Protein AF-A0A838HXQ2-F1 (afdb_monomer)

Nearest PDB structures (foldseek):
  7n6g-assembly1_3U  TM=1.455E-01  e=7.945E-01  Chlamydomonas reinhardtii
  6h2e-assembly1_Q-2  TM=1.694E-01  e=1.746E+00  Aeromonas hydrophila subsp. hydrophila AL09-71
  7sqc-assembly1_1K  TM=1.230E-01  e=3.120E+00  Chlamydomonas reinhardtii
  7sqc-assembly1_1W  TM=1.617E-01  e=8.094E+00  Chlamydomonas reinhardtii

Sequence (355 aa):
MTEAGPGVGGAALLADRTRASRRLRPRDVAYRVYIIVLLGPAAAIALESVVLAATALLGLPLPLTDLGDLQRAAALASAGVALLTCAAVHTGAWRGPFTLDRADAAWLLGSSLPRRDLLAPRLHHAAVLGAVVGGGASAVVAVVLAQVLGSAMLAAAAVAAAAGAGLGLLVTATSWWVLLRRGRAAVVLRGTPVLGTLILAGTILALLRPSLGWVVAWSGPWGWMVQSLAAASAGLWLAALGWAGPSLVAGLAATRWMLREAGHAPAEALRLRSQHAAAVAAAMFLGELDAYAEVRREALTALTTPSGLRAPLQAQSRAVIDTAVCCTGDVYDDLIPFLGYAALRVGTSMWHGVE

Secondary structure (DSSP, 8-state):
-----TTHHHHHHHHHHHHHHHHHHHHHHHHHHHHHHHHHHHHHHHHHHHHHHHHHHTTPPP---SHHHHHHHHHHHHHHHHHHHHHHHHHHHHH-SS---HHHHHHHHH--S-HHHHHHHHHHHHHHHHHHHHHHHHHHHHHHHHHHHT--HHHHHHHHHHHHHHHHHHHHHHHHHHHHTHHHHHHHHHHHHHHHHHHHHHHHHHHH-GGGHHHHHTSSHHHHHHHHHHHHHTT-HHHHHHHHHHHHHHHHHHHHHHHHTGGG--HHHHHHHHHHHHHHHHHHHTT-HHHHHHHHHHHHHHHHS------THHHHHHHHHHHHHHHSTTSTTS-TTSTTSSTTSS---------

Mean predicted aligned error: 12.26 Å

Structure (mmCIF, N/CA/C/O backbone):
data_AF-A0A838HXQ2-F1
#
_entry.id   AF-A0A838HXQ2-F1
#
loop_
_atom_site.group_PDB
_atom_site.id
_atom_site.type_symbol
_atom_site.label_atom_id
_atom_site.label_alt_id
_atom_site.label_comp_id
_atom_site.label_asym_id
_atom_site.label_entity_id
_atom_site.label_seq_id
_atom_site.pdbx_PDB_ins_code
_atom_site.Cartn_x
_atom_site.Cartn_y
_atom_site.Cartn_z
_atom_site.occupancy
_atom_site.B_iso_or_equiv
_atom_site.auth_seq_id
_atom_site.auth_comp_id
_atom_site.auth_asym_id
_atom_site.auth_atom_id
_atom_site.pdbx_PDB_model_num
ATOM 1 N N . MET A 1 1 ? -49.057 22.527 27.248 1.00 43.66 1 MET A N 1
ATOM 2 C CA . MET A 1 1 ? -48.316 21.869 26.153 1.00 43.66 1 MET A CA 1
ATOM 3 C C . MET A 1 1 ? -48.083 22.919 25.088 1.00 43.66 1 MET A C 1
ATOM 5 O O . MET A 1 1 ? -49.005 23.269 24.371 1.00 43.66 1 MET A O 1
ATOM 9 N N . THR A 1 2 ? -46.902 23.521 25.101 1.00 48.25 2 THR A N 1
ATOM 10 C CA . THR A 1 2 ? -46.483 24.587 24.188 1.00 48.25 2 THR A CA 1
ATOM 11 C C . THR A 1 2 ? -45.506 23.975 23.195 1.00 48.25 2 THR A C 1
ATOM 13 O O . THR A 1 2 ? -44.458 23.466 23.587 1.00 48.25 2 THR A O 1
ATOM 16 N N . GLU A 1 3 ? -45.887 23.966 21.921 1.00 49.84 3 GLU A N 1
ATOM 17 C CA . GLU A 1 3 ? -45.051 23.506 20.816 1.00 49.84 3 GLU A CA 1
ATOM 18 C C . GLU A 1 3 ? -43.812 24.405 20.707 1.00 49.84 3 GLU A C 1
ATOM 20 O O . GLU A 1 3 ? -43.893 25.584 20.361 1.00 49.84 3 GLU A O 1
ATOM 25 N N . ALA A 1 4 ? -42.647 23.855 21.046 1.00 53.78 4 ALA A N 1
ATOM 26 C CA . ALA A 1 4 ? -41.371 24.503 20.794 1.00 53.78 4 ALA A CA 1
ATOM 27 C C . ALA A 1 4 ? -41.131 24.526 19.275 1.00 53.78 4 ALA A C 1
ATOM 29 O O . ALA A 1 4 ? -40.861 23.496 18.659 1.00 53.78 4 ALA A O 1
ATOM 30 N N . GLY A 1 5 ? -41.276 25.709 18.674 1.00 55.72 5 GLY A N 1
ATOM 31 C CA . GLY A 1 5 ? -41.179 25.921 17.232 1.00 55.72 5 GLY A CA 1
ATOM 32 C C . GLY A 1 5 ? -39.841 25.436 16.633 1.00 55.72 5 GLY A C 1
ATOM 33 O O . GLY A 1 5 ? -38.781 25.897 17.062 1.00 55.72 5 GLY A O 1
ATOM 34 N N . PRO A 1 6 ? -39.852 24.569 15.602 1.00 56.34 6 PRO A N 1
ATOM 35 C CA . PRO A 1 6 ? -38.654 23.933 15.028 1.00 56.34 6 PRO A CA 1
ATOM 36 C C . PRO A 1 6 ? -37.732 24.842 14.173 1.00 56.34 6 PRO A C 1
ATOM 38 O O . PRO A 1 6 ? -36.875 24.342 13.448 1.00 56.34 6 PRO A O 1
ATOM 41 N N . GLY A 1 7 ? -37.854 26.174 14.225 1.00 56.59 7 GLY A N 1
ATOM 42 C CA . GLY A 1 7 ? -37.267 27.062 13.203 1.00 56.59 7 GLY A CA 1
ATOM 43 C C . GLY A 1 7 ? -35.867 27.632 13.476 1.00 56.59 7 GLY A C 1
ATOM 44 O O . GLY A 1 7 ? -35.082 27.815 12.547 1.00 56.59 7 GLY A O 1
ATOM 45 N N . VAL A 1 8 ? -35.519 27.933 14.731 1.00 65.38 8 VAL A N 1
ATOM 46 C CA . VAL A 1 8 ? -34.366 28.823 15.008 1.00 65.38 8 VAL A CA 1
ATOM 47 C C . VAL A 1 8 ? -33.037 28.064 15.120 1.00 65.38 8 VAL A C 1
ATOM 49 O O . VAL A 1 8 ? -31.997 28.553 14.677 1.00 65.38 8 VAL A O 1
ATOM 52 N N . GLY A 1 9 ? -33.059 26.830 15.632 1.00 71.69 9 GLY A N 1
ATOM 53 C CA . GLY A 1 9 ? -31.850 26.010 15.777 1.00 71.69 9 GLY A CA 1
ATOM 54 C C . GLY A 1 9 ? -31.278 25.522 14.442 1.00 71.69 9 GLY A C 1
ATOM 55 O O . GLY A 1 9 ? -30.061 25.478 14.269 1.00 71.69 9 GLY A O 1
ATOM 56 N N . GLY A 1 10 ? -32.142 25.212 13.469 1.00 76.94 10 GLY A N 1
ATOM 57 C CA . GLY A 1 10 ? -31.729 24.689 12.163 1.00 76.94 10 GLY A CA 1
ATOM 58 C C . GLY A 1 10 ? -30.950 25.709 11.331 1.00 76.94 10 GLY A C 1
ATOM 59 O O . GLY A 1 10 ? -29.893 25.387 10.793 1.00 76.94 10 GLY A O 1
ATOM 60 N N . ALA A 1 11 ? -31.418 26.960 11.283 1.00 79.44 11 ALA A N 1
ATOM 61 C CA . ALA A 1 11 ? -30.742 28.028 10.546 1.00 79.44 11 ALA A CA 1
ATOM 62 C C . ALA A 1 11 ? -29.363 28.357 11.142 1.00 79.44 11 ALA A C 1
ATOM 64 O O . ALA A 1 11 ? -28.397 28.533 10.400 1.00 79.44 11 ALA A O 1
ATOM 65 N N . ALA A 1 12 ? -29.249 28.369 12.475 1.00 81.44 12 ALA A N 1
ATOM 66 C CA . ALA A 1 12 ? -27.974 28.561 13.159 1.00 81.44 12 ALA A CA 1
ATOM 67 C C . ALA A 1 12 ? -26.999 27.401 12.888 1.00 81.44 12 ALA A C 1
ATOM 69 O O . ALA A 1 12 ? -25.835 27.642 12.569 1.00 81.44 12 ALA A O 1
ATOM 70 N N . LEU A 1 13 ? -27.482 26.154 12.920 1.00 80.00 13 LEU A N 1
ATOM 71 C CA . LEU A 1 13 ? -26.670 24.969 12.628 1.00 80.00 13 LEU A CA 1
ATOM 72 C C . LEU A 1 13 ? -26.190 24.939 11.163 1.00 80.00 13 LEU A C 1
ATOM 74 O O . LEU A 1 13 ? -25.042 24.588 10.884 1.00 80.00 13 LEU A O 1
ATOM 78 N N . LEU A 1 14 ? -27.044 25.345 10.216 1.00 78.38 14 LEU A N 1
ATOM 79 C CA . LEU A 1 14 ? -26.693 25.461 8.795 1.00 78.38 14 LEU A CA 1
ATOM 80 C C . LEU A 1 14 ? -25.701 26.609 8.542 1.00 78.38 14 LEU A C 1
ATOM 82 O O . LEU A 1 14 ? -24.746 26.452 7.774 1.00 78.38 14 LEU A O 1
ATOM 86 N N . ALA A 1 15 ? -25.875 27.749 9.214 1.00 82.56 15 ALA A N 1
ATOM 87 C CA . ALA A 1 15 ? -24.942 28.872 9.146 1.00 82.56 15 ALA A CA 1
ATOM 88 C C . ALA A 1 15 ? -23.559 28.508 9.718 1.00 82.56 15 ALA A C 1
ATOM 90 O O . ALA A 1 15 ? -22.533 28.907 9.163 1.00 82.56 15 ALA A O 1
ATOM 91 N N . ASP A 1 16 ? -23.509 27.714 10.788 1.00 82.44 16 ASP A N 1
ATOM 92 C CA . ASP A 1 16 ? -22.244 27.275 11.375 1.00 82.44 16 ASP A CA 1
ATOM 93 C C . ASP A 1 16 ? -21.537 26.233 10.489 1.00 82.44 16 ASP A C 1
ATOM 95 O O . ASP A 1 16 ? -20.347 26.366 10.186 1.00 82.44 16 ASP A O 1
ATOM 99 N N . ARG A 1 17 ? -22.289 25.276 9.918 1.00 72.06 17 ARG A N 1
ATOM 100 C CA . ARG A 1 17 ? -21.758 24.323 8.922 1.00 72.06 17 ARG A CA 1
ATOM 101 C C . ARG A 1 17 ? -21.203 25.013 7.676 1.00 72.06 17 ARG A C 1
ATOM 103 O O . ARG A 1 17 ? -20.136 24.635 7.191 1.00 72.06 17 ARG A O 1
ATOM 110 N N . THR A 1 18 ? -21.882 26.036 7.159 1.00 77.44 18 THR A N 1
ATOM 111 C CA . THR A 1 18 ? -21.414 26.769 5.967 1.00 77.44 18 THR A CA 1
ATOM 112 C C . THR A 1 18 ? -20.159 27.599 6.244 1.00 77.44 18 THR A C 1
ATOM 114 O O . THR A 1 18 ? -19.266 27.663 5.394 1.00 77.44 18 THR A O 1
ATOM 117 N N . ARG A 1 19 ? -20.017 28.190 7.438 1.00 81.31 19 ARG A N 1
ATOM 118 C CA . ARG A 1 19 ? -18.769 28.867 7.842 1.00 81.31 19 ARG A CA 1
ATOM 119 C C . ARG A 1 19 ? -17.619 27.883 8.035 1.00 81.31 19 ARG A C 1
ATOM 121 O O . ARG A 1 19 ? -16.505 28.172 7.590 1.00 81.31 19 ARG A O 1
ATOM 128 N N . ALA A 1 20 ? -17.881 26.729 8.650 1.00 71.12 20 ALA A N 1
ATOM 129 C CA . ALA A 1 20 ? -16.893 25.667 8.802 1.00 71.12 20 ALA A CA 1
ATOM 130 C C . ALA A 1 20 ? -16.404 25.159 7.435 1.00 71.12 20 ALA A C 1
ATOM 132 O O . ALA A 1 20 ? -15.194 25.078 7.218 1.00 71.12 20 ALA A O 1
ATOM 133 N N . SER A 1 21 ? -17.305 24.934 6.468 1.00 67.31 21 SER A N 1
ATOM 134 C CA . SER A 1 21 ? -16.910 24.485 5.123 1.00 67.31 21 SER A CA 1
ATOM 135 C C . SER A 1 21 ? -16.077 25.533 4.371 1.00 67.31 21 SER A C 1
ATOM 137 O O . SER A 1 21 ? -15.067 25.195 3.750 1.00 67.31 21 SER A O 1
ATOM 139 N N . ARG A 1 22 ? -16.406 26.831 4.500 1.00 74.62 22 ARG A N 1
ATOM 140 C CA . ARG A 1 22 ? -15.619 27.919 3.887 1.00 74.62 22 ARG A CA 1
ATOM 141 C C . ARG A 1 22 ? -14.181 27.974 4.402 1.00 74.62 22 ARG A C 1
ATOM 143 O O . ARG A 1 22 ? -13.276 28.232 3.612 1.00 74.62 22 ARG A O 1
ATOM 150 N N . ARG A 1 23 ? -13.950 27.706 5.691 1.00 74.50 23 ARG A N 1
ATOM 151 C CA . ARG A 1 23 ? -12.592 27.658 6.270 1.00 74.50 23 ARG A CA 1
ATOM 152 C C . ARG A 1 23 ? -11.800 26.420 5.841 1.00 74.50 23 ARG A C 1
ATOM 154 O O . ARG A 1 23 ? -10.572 26.454 5.853 1.00 74.50 23 ARG A O 1
ATOM 161 N N . LEU A 1 24 ? -12.482 25.343 5.453 1.00 56.47 24 LEU A N 1
ATOM 162 C CA . LEU A 1 24 ? -11.860 24.084 5.031 1.00 56.47 24 LEU A CA 1
ATOM 163 C C . LEU A 1 24 ? -11.539 24.042 3.531 1.00 56.47 24 LEU A C 1
ATOM 165 O O . LEU A 1 24 ? -10.586 23.373 3.137 1.00 56.47 24 LEU A O 1
ATOM 169 N N . ARG A 1 25 ? -12.232 24.844 2.714 1.00 68.69 25 ARG A N 1
ATOM 170 C CA . ARG A 1 25 ? -12.000 24.984 1.266 1.00 68.69 25 ARG A CA 1
ATOM 171 C C . ARG A 1 25 ? -10.523 25.124 0.849 1.00 68.69 25 ARG A C 1
ATOM 173 O O . ARG A 1 25 ? -10.110 24.373 -0.031 1.00 68.69 25 ARG A O 1
ATOM 180 N N . PRO A 1 26 ? -9.693 26.003 1.452 1.00 71.38 26 PRO A N 1
ATOM 181 C CA . PRO A 1 26 ? -8.286 26.111 1.059 1.00 71.38 26 PRO A CA 1
ATOM 182 C C . PRO A 1 26 ? -7.468 24.859 1.408 1.00 71.38 26 PRO A C 1
ATOM 184 O O . PRO A 1 26 ? -6.551 24.508 0.671 1.00 71.38 26 PRO A O 1
ATOM 187 N N . ARG A 1 27 ? -7.812 24.143 2.490 1.00 65.94 27 ARG A N 1
ATOM 188 C CA . ARG A 1 27 ? -7.157 22.877 2.860 1.00 65.94 27 ARG A CA 1
ATOM 189 C C . ARG A 1 27 ? -7.539 21.742 1.916 1.00 65.94 27 ARG A C 1
ATOM 191 O O . ARG A 1 27 ? -6.670 20.955 1.557 1.00 65.94 27 ARG A O 1
ATOM 198 N N . ASP A 1 28 ? -8.795 21.684 1.484 1.00 59.34 28 ASP A N 1
ATOM 199 C CA . ASP A 1 28 ? -9.247 20.695 0.503 1.00 59.34 28 ASP A CA 1
ATOM 200 C C . ASP A 1 28 ? -8.645 20.957 -0.879 1.00 59.34 28 ASP A C 1
ATOM 202 O O . ASP A 1 28 ? -8.224 20.014 -1.545 1.00 59.34 28 ASP A O 1
ATOM 206 N N . VAL A 1 29 ? -8.523 22.224 -1.294 1.00 64.50 29 VAL A N 1
ATOM 207 C CA . VAL A 1 29 ? -7.793 22.592 -2.517 1.00 64.50 29 VAL A CA 1
ATOM 208 C C . VAL A 1 29 ? -6.323 22.195 -2.398 1.00 64.50 29 VAL A C 1
ATOM 210 O O . VAL A 1 29 ? -5.814 21.531 -3.292 1.00 64.50 29 VAL A O 1
ATOM 213 N N . ALA A 1 30 ? -5.659 22.500 -1.279 1.00 66.69 30 ALA A N 1
ATOM 214 C CA . ALA A 1 30 ? -4.277 22.082 -1.047 1.00 66.69 30 ALA A CA 1
ATOM 215 C C . ALA A 1 30 ? -4.118 20.553 -1.044 1.00 66.69 30 ALA A C 1
ATOM 217 O O . ALA A 1 30 ? -3.144 20.042 -1.585 1.00 66.69 30 ALA A O 1
ATOM 218 N N . TYR A 1 31 ? -5.082 19.808 -0.493 1.00 59.34 31 TYR A N 1
ATOM 219 C CA . TYR A 1 31 ? -5.072 18.346 -0.512 1.00 59.34 31 TYR A CA 1
ATOM 220 C C . TYR A 1 31 ? -5.322 17.774 -1.915 1.00 59.34 31 TYR A C 1
ATOM 222 O O . TYR A 1 31 ? -4.678 16.800 -2.292 1.00 59.34 31 TYR A O 1
ATOM 230 N N . ARG A 1 32 ? -6.214 18.378 -2.711 1.00 59.53 32 ARG A N 1
ATOM 231 C CA . ARG A 1 32 ? -6.426 18.003 -4.120 1.00 59.53 32 ARG A CA 1
ATOM 232 C C . ARG A 1 32 ? -5.187 18.291 -4.956 1.00 59.53 32 ARG A C 1
ATOM 234 O O . ARG A 1 32 ? -4.759 17.415 -5.693 1.00 59.53 32 ARG A O 1
ATOM 241 N N . VAL A 1 33 ? -4.583 19.468 -4.793 1.00 63.97 33 VAL A N 1
ATOM 242 C CA . VAL A 1 33 ? -3.299 19.809 -5.420 1.00 63.97 33 VAL A CA 1
ATOM 243 C C . VAL A 1 33 ? -2.229 18.818 -4.974 1.00 63.97 33 VAL A C 1
ATOM 245 O O . VAL A 1 33 ? -1.534 18.285 -5.822 1.00 63.97 33 VAL A O 1
ATOM 248 N N . TYR A 1 34 ? -2.153 18.476 -3.685 1.00 59.56 34 TYR A N 1
ATOM 249 C CA . TYR A 1 34 ? -1.247 17.446 -3.174 1.00 59.56 34 TYR A CA 1
ATOM 250 C C . TYR A 1 34 ? -1.492 16.081 -3.825 1.00 59.56 34 TYR A C 1
ATOM 252 O O . TYR A 1 34 ? -0.537 15.471 -4.282 1.00 59.56 34 TYR A O 1
ATOM 260 N N . ILE A 1 35 ? -2.741 15.610 -3.929 1.00 55.19 35 ILE A N 1
ATOM 261 C CA . ILE A 1 35 ? -3.070 14.357 -4.624 1.00 55.19 35 ILE A CA 1
ATOM 262 C C . ILE A 1 35 ? -2.656 14.431 -6.092 1.00 55.19 35 ILE A C 1
ATOM 264 O O . ILE A 1 35 ? -2.040 13.493 -6.573 1.00 55.19 35 ILE A O 1
ATOM 268 N N . ILE A 1 36 ? -2.976 15.512 -6.805 1.00 62.06 36 ILE A N 1
ATOM 269 C CA . ILE A 1 36 ? -2.630 15.678 -8.225 1.00 62.06 36 ILE A CA 1
ATOM 270 C C . ILE A 1 36 ? -1.111 15.721 -8.398 1.00 62.06 36 ILE A C 1
ATOM 272 O O . ILE A 1 36 ? -0.580 15.121 -9.317 1.00 62.06 36 ILE A O 1
ATOM 276 N N . VAL A 1 37 ? -0.395 16.373 -7.491 1.00 57.56 37 VAL A N 1
ATOM 277 C CA . VAL A 1 37 ? 1.068 16.452 -7.492 1.00 57.56 37 VAL A CA 1
ATOM 278 C C . VAL A 1 37 ? 1.714 15.132 -7.046 1.00 57.56 37 VAL A C 1
ATOM 280 O O . VAL A 1 37 ? 2.846 14.858 -7.418 1.00 57.56 37 VAL A O 1
ATOM 283 N N . LEU A 1 38 ? 1.018 14.287 -6.283 1.00 52.38 38 LEU A N 1
ATOM 284 C CA . LEU A 1 38 ? 1.499 12.974 -5.840 1.00 52.38 38 LEU A CA 1
ATOM 285 C C . LEU A 1 38 ? 1.223 11.880 -6.885 1.00 52.38 38 LEU A C 1
ATOM 287 O O . LEU A 1 38 ? 2.108 11.105 -7.233 1.00 52.38 38 LEU A O 1
ATOM 291 N N . LEU A 1 39 ? -0.017 11.816 -7.375 1.00 52.84 39 LEU A N 1
ATOM 292 C CA . LEU A 1 39 ? -0.494 10.839 -8.354 1.00 52.84 39 LEU A CA 1
ATOM 293 C C . LEU A 1 39 ? -0.177 11.252 -9.783 1.00 52.84 39 LEU A C 1
ATOM 295 O O . LEU A 1 39 ? 0.004 10.373 -10.606 1.00 52.84 39 LEU A O 1
ATOM 299 N N . GLY A 1 40 ? -0.105 12.544 -10.095 1.00 59.28 40 GLY A N 1
ATOM 300 C CA . GLY A 1 40 ? 0.184 13.042 -11.439 1.00 59.28 40 GLY A CA 1
ATOM 301 C C . GLY A 1 40 ? 1.539 12.564 -11.947 1.00 59.28 40 GLY A C 1
ATOM 302 O O . GLY A 1 40 ? 1.569 11.941 -12.998 1.00 59.28 40 GLY A O 1
ATOM 303 N N . PRO A 1 41 ? 2.644 12.740 -11.199 1.00 49.53 41 PRO A N 1
ATOM 304 C CA . PRO A 1 41 ? 3.940 12.178 -11.562 1.00 49.53 41 PRO A CA 1
ATOM 305 C C . PRO A 1 41 ? 3.935 10.651 -11.576 1.00 49.53 41 PRO A C 1
ATOM 307 O O . PRO A 1 41 ? 4.495 10.069 -12.489 1.00 49.53 41 PRO A O 1
ATOM 310 N N . ALA A 1 42 ? 3.272 9.981 -10.626 1.00 52.56 42 ALA A N 1
ATOM 311 C CA . ALA A 1 42 ? 3.180 8.518 -10.633 1.00 52.56 42 ALA A CA 1
ATOM 312 C C . ALA A 1 42 ? 2.417 7.989 -11.864 1.00 52.56 42 ALA A C 1
ATOM 314 O O . ALA A 1 42 ? 2.828 7.004 -12.470 1.00 52.56 42 ALA A O 1
ATOM 315 N N . ALA A 1 43 ? 1.339 8.665 -12.260 1.00 51.06 43 ALA A N 1
ATOM 316 C CA . ALA A 1 43 ? 0.552 8.369 -13.448 1.00 51.06 43 ALA A CA 1
ATOM 317 C C . ALA A 1 43 ? 1.296 8.753 -14.728 1.00 51.06 43 ALA A C 1
ATOM 319 O O . ALA A 1 43 ? 1.215 8.013 -15.694 1.00 51.06 43 ALA A O 1
ATOM 320 N N . ALA A 1 44 ? 2.048 9.855 -14.732 1.00 51.28 44 ALA A N 1
ATOM 321 C CA . ALA A 1 44 ? 2.896 10.259 -15.847 1.00 51.28 44 ALA A CA 1
ATOM 322 C C . ALA A 1 44 ? 4.046 9.271 -16.048 1.00 51.28 44 ALA A C 1
ATOM 324 O O . ALA A 1 44 ? 4.260 8.846 -17.168 1.00 51.28 44 ALA A O 1
ATOM 325 N N . ILE A 1 45 ? 4.706 8.822 -14.975 1.00 54.75 45 ILE A N 1
ATOM 326 C CA . ILE A 1 45 ? 5.737 7.776 -15.019 1.00 54.75 45 ILE A CA 1
ATOM 327 C C . ILE A 1 45 ? 5.123 6.450 -15.471 1.00 54.75 45 ILE A C 1
ATOM 329 O O . ILE A 1 45 ? 5.710 5.763 -16.300 1.00 54.75 45 ILE A O 1
ATOM 333 N N . ALA A 1 46 ? 3.941 6.076 -14.969 1.00 52.91 46 ALA A N 1
ATOM 334 C CA . ALA A 1 46 ? 3.245 4.874 -15.425 1.00 52.91 46 ALA A CA 1
ATOM 335 C C . ALA A 1 46 ? 2.861 4.975 -16.908 1.00 52.91 46 ALA A C 1
ATOM 337 O O . ALA A 1 46 ? 3.060 4.022 -17.653 1.00 52.91 46 ALA A O 1
ATOM 338 N N . LEU A 1 47 ? 2.367 6.132 -17.351 1.00 50.38 47 LEU A N 1
ATOM 339 C CA . LEU A 1 47 ? 2.010 6.399 -18.740 1.00 50.38 47 LEU A CA 1
ATOM 340 C C . LEU A 1 47 ? 3.249 6.409 -19.636 1.00 50.38 47 LEU A C 1
ATOM 342 O O . LEU A 1 47 ? 3.222 5.801 -20.691 1.00 50.38 47 LEU A O 1
ATOM 346 N N . GLU A 1 48 ? 4.345 7.025 -19.206 1.00 58.16 48 GLU A N 1
ATOM 347 C CA . GLU A 1 48 ? 5.630 7.033 -19.904 1.00 58.16 48 GLU A CA 1
ATOM 348 C C . GLU A 1 48 ? 6.210 5.619 -19.982 1.00 58.16 48 GLU A C 1
ATOM 350 O O . GLU A 1 48 ? 6.670 5.209 -21.038 1.00 58.16 48 GLU A O 1
ATOM 355 N N . SER A 1 49 ? 6.079 4.819 -18.920 1.00 52.50 49 SER A N 1
ATOM 356 C CA . SER A 1 49 ? 6.454 3.399 -18.918 1.00 52.50 49 SER A CA 1
ATOM 357 C C . SER A 1 49 ? 5.595 2.582 -19.887 1.00 52.50 49 SER A C 1
ATOM 359 O O . SER A 1 49 ? 6.114 1.715 -20.582 1.00 52.50 49 SER A O 1
ATOM 361 N N . VAL A 1 50 ? 4.290 2.864 -19.966 1.00 53.25 50 VAL A N 1
ATOM 362 C CA . VAL A 1 50 ? 3.365 2.237 -20.925 1.00 53.25 50 VAL A CA 1
ATOM 363 C C . VAL A 1 50 ? 3.679 2.675 -22.354 1.00 53.25 50 VAL A C 1
ATOM 365 O O . VAL A 1 50 ? 3.654 1.846 -23.255 1.00 53.25 50 VAL A O 1
ATOM 368 N N . VAL A 1 51 ? 4.012 3.946 -22.569 1.00 58.00 51 VAL A N 1
ATOM 369 C CA . VAL A 1 51 ? 4.408 4.486 -23.873 1.00 58.00 51 VAL A CA 1
ATOM 370 C C . VAL A 1 51 ? 5.742 3.889 -24.308 1.00 58.00 51 VAL A C 1
ATOM 372 O O . VAL A 1 51 ? 5.833 3.446 -25.443 1.00 58.00 51 VAL A O 1
ATOM 375 N N . LEU A 1 52 ? 6.731 3.789 -23.418 1.00 60.25 52 LEU A N 1
ATOM 376 C CA . LEU A 1 52 ? 8.018 3.128 -23.665 1.00 60.25 52 LEU A CA 1
ATOM 377 C C . LEU A 1 52 ? 7.846 1.630 -23.950 1.00 60.25 52 LEU A C 1
ATOM 379 O O . LEU A 1 52 ? 8.500 1.080 -24.832 1.00 60.25 52 LEU A O 1
ATOM 383 N N . ALA A 1 53 ? 6.940 0.963 -23.234 1.00 53.03 53 ALA A N 1
ATOM 384 C CA . ALA A 1 53 ? 6.589 -0.426 -23.500 1.00 53.03 53 ALA A CA 1
ATOM 385 C C . ALA A 1 53 ? 5.887 -0.590 -24.856 1.00 53.03 53 ALA A C 1
ATOM 387 O O . ALA A 1 53 ? 6.178 -1.529 -25.593 1.00 53.03 53 ALA A O 1
ATOM 388 N N . ALA A 1 54 ? 4.987 0.330 -25.205 1.00 53.94 54 ALA A N 1
ATOM 389 C CA . ALA A 1 54 ? 4.292 0.335 -26.484 1.00 53.94 54 ALA A CA 1
ATOM 390 C C . ALA A 1 54 ? 5.247 0.631 -27.648 1.00 53.94 54 ALA A C 1
ATOM 392 O O . ALA A 1 54 ? 5.192 -0.058 -28.661 1.00 53.94 54 ALA A O 1
ATOM 393 N N . THR A 1 55 ? 6.156 1.599 -27.514 1.00 62.47 55 THR A N 1
ATOM 394 C CA . THR A 1 55 ? 7.152 1.908 -28.551 1.00 62.47 55 THR A CA 1
ATOM 395 C C . THR A 1 55 ? 8.116 0.747 -28.763 1.00 62.47 55 THR A C 1
ATOM 397 O O . THR A 1 55 ? 8.421 0.420 -29.907 1.00 62.47 55 THR A O 1
ATOM 400 N N . ALA A 1 56 ? 8.519 0.062 -27.695 1.00 57.06 56 ALA A N 1
ATOM 401 C CA . ALA A 1 56 ? 9.327 -1.148 -27.782 1.00 57.06 56 ALA A CA 1
ATOM 402 C C . ALA A 1 56 ? 8.588 -2.331 -28.432 1.00 57.06 56 ALA A C 1
ATOM 404 O O . ALA A 1 56 ? 9.153 -2.997 -29.295 1.00 57.06 56 ALA A O 1
ATOM 405 N N . LEU A 1 57 ? 7.316 -2.568 -28.081 1.00 62.16 57 LEU A N 1
ATOM 406 C CA . LEU A 1 57 ? 6.471 -3.583 -28.7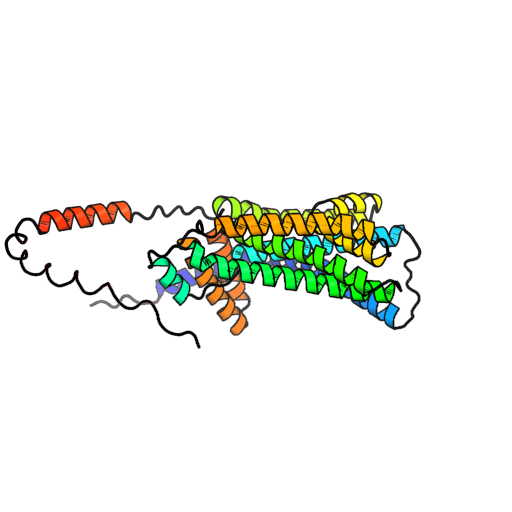34 1.00 62.16 57 LEU A CA 1
ATOM 407 C C . LEU A 1 57 ? 6.285 -3.309 -30.232 1.00 62.16 57 LEU A C 1
ATOM 409 O O . LEU A 1 57 ? 6.136 -4.239 -31.019 1.00 62.16 57 LEU A O 1
ATOM 413 N N . LEU A 1 58 ? 6.314 -2.035 -30.626 1.00 71.81 58 LEU A N 1
ATOM 414 C CA . LEU A 1 58 ? 6.240 -1.591 -32.016 1.00 71.81 58 LEU A CA 1
ATOM 415 C C . LEU A 1 58 ? 7.604 -1.599 -32.733 1.00 71.81 58 LEU A C 1
ATOM 417 O O . LEU A 1 58 ? 7.673 -1.207 -33.895 1.00 71.81 58 LEU A O 1
ATOM 421 N N . GLY A 1 59 ? 8.683 -2.031 -32.068 1.00 63.94 59 GLY A N 1
ATOM 422 C CA . GLY A 1 59 ? 10.030 -2.086 -32.644 1.00 63.94 59 GLY A CA 1
ATOM 423 C C . GLY A 1 59 ? 10.641 -0.712 -32.934 1.00 63.94 59 GLY A C 1
ATOM 424 O O . GLY A 1 59 ? 11.545 -0.603 -33.762 1.00 63.94 59 GLY A O 1
ATOM 425 N N . LEU A 1 60 ? 10.147 0.349 -32.289 1.00 68.44 60 LEU A N 1
ATOM 426 C CA . LEU A 1 60 ? 10.682 1.694 -32.462 1.00 68.44 60 LEU A CA 1
ATOM 427 C C . LEU A 1 60 ? 11.975 1.852 -31.643 1.00 68.44 60 LEU A C 1
ATOM 429 O O . LEU A 1 60 ? 12.027 1.408 -30.493 1.00 68.44 60 LEU A O 1
ATOM 433 N N . PRO A 1 61 ? 13.019 2.493 -32.199 1.00 60.91 61 PRO A N 1
ATOM 434 C CA . PRO A 1 61 ? 14.271 2.703 -31.485 1.00 60.91 61 PRO A CA 1
ATOM 435 C C . PRO A 1 61 ? 14.024 3.552 -30.236 1.00 60.91 61 PRO A C 1
ATOM 437 O O . PRO A 1 61 ? 13.537 4.681 -30.314 1.00 60.91 61 PRO A O 1
ATOM 440 N N . LEU A 1 62 ? 14.361 2.998 -29.072 1.00 62.03 62 LEU A N 1
ATOM 441 C CA . LEU A 1 62 ? 14.301 3.724 -27.812 1.00 62.03 62 LEU A CA 1
ATOM 442 C C . LEU A 1 62 ? 15.513 4.662 -27.709 1.00 62.03 62 LEU A C 1
ATOM 444 O O . LEU A 1 62 ? 16.644 4.199 -27.849 1.00 62.03 62 LEU A O 1
ATOM 448 N N . PRO A 1 63 ? 15.323 5.957 -27.407 1.00 57.41 63 PRO A N 1
ATOM 449 C CA . PRO A 1 63 ? 16.417 6.924 -27.294 1.00 57.41 63 PRO A CA 1
ATOM 450 C C . PRO A 1 63 ? 17.262 6.773 -26.010 1.00 57.41 63 PRO A C 1
ATOM 452 O O . PRO A 1 63 ? 18.039 7.664 -25.687 1.00 57.41 63 PRO A O 1
ATOM 455 N N . LEU A 1 64 ? 17.137 5.667 -25.265 1.00 58.62 64 LEU A N 1
ATOM 456 C CA . LEU A 1 64 ? 17.866 5.415 -24.014 1.00 58.62 64 LEU A CA 1
ATOM 457 C C . LEU A 1 64 ? 19.287 4.902 -24.301 1.00 58.62 64 LEU A C 1
ATOM 459 O O . LEU A 1 64 ? 19.621 3.760 -23.994 1.00 58.62 64 LEU A O 1
ATOM 463 N N . THR A 1 65 ? 20.117 5.724 -24.939 1.00 60.44 65 THR A N 1
ATOM 464 C CA . THR A 1 65 ? 21.498 5.351 -25.290 1.00 60.44 65 THR A CA 1
ATOM 465 C C . THR A 1 65 ? 22.531 5.756 -24.236 1.00 60.44 65 THR A C 1
ATOM 467 O O . THR A 1 65 ? 23.655 5.263 -24.287 1.00 60.44 65 THR A O 1
ATOM 470 N N . ASP A 1 66 ? 22.180 6.624 -23.279 1.00 74.81 66 ASP A N 1
ATOM 471 C CA . ASP A 1 66 ? 23.111 7.143 -22.268 1.00 74.81 66 ASP A CA 1
ATOM 472 C C . ASP A 1 66 ? 22.854 6.547 -20.867 1.00 74.81 66 ASP A C 1
ATOM 474 O O . ASP A 1 66 ? 21.717 6.407 -20.407 1.00 74.81 66 ASP A O 1
ATOM 478 N N . LEU A 1 67 ? 23.937 6.246 -20.143 1.00 68.69 67 LEU A N 1
ATOM 479 C CA . LEU A 1 67 ? 23.931 5.834 -18.736 1.00 68.69 67 LEU A CA 1
ATOM 480 C C . LEU A 1 67 ? 23.183 6.855 -17.857 1.00 68.69 67 LEU A C 1
ATOM 482 O O . LEU A 1 67 ? 22.537 6.484 -16.873 1.00 68.69 67 LEU A O 1
ATOM 486 N N . GLY A 1 68 ? 23.250 8.140 -18.225 1.00 69.81 68 GLY A N 1
ATOM 487 C CA . GLY A 1 68 ? 22.521 9.218 -17.558 1.00 69.81 68 GLY A CA 1
ATOM 488 C C . GLY A 1 68 ? 20.999 9.050 -17.607 1.00 69.81 68 GLY A C 1
ATOM 489 O O . GLY A 1 68 ? 20.321 9.329 -16.615 1.00 69.81 68 GLY A O 1
ATOM 490 N N . ASP A 1 69 ? 20.454 8.532 -18.707 1.00 71.50 69 ASP A N 1
ATOM 491 C CA . ASP A 1 69 ? 19.010 8.335 -18.856 1.00 71.50 69 ASP A CA 1
ATOM 492 C C . ASP A 1 69 ? 18.517 7.132 -18.049 1.00 71.50 69 ASP A C 1
ATOM 494 O O . ASP A 1 69 ? 17.467 7.204 -17.406 1.00 71.50 69 ASP A O 1
ATOM 498 N N . LEU A 1 70 ? 19.327 6.072 -17.961 1.00 68.50 70 LEU A N 1
ATOM 499 C CA . LEU A 1 70 ? 19.046 4.927 -17.092 1.00 68.50 70 LEU A CA 1
ATOM 500 C C . LEU A 1 70 ? 19.008 5.338 -15.607 1.00 68.50 70 LEU A C 1
ATOM 502 O O . LEU A 1 70 ? 18.126 4.913 -14.858 1.00 68.50 70 LEU A O 1
ATOM 506 N N . GLN A 1 71 ? 19.934 6.202 -15.176 1.00 68.75 71 GLN A N 1
ATOM 507 C CA . GLN A 1 71 ? 19.961 6.730 -13.807 1.00 68.75 71 GLN A CA 1
ATOM 508 C C . GLN A 1 71 ? 18.745 7.614 -13.500 1.00 68.75 71 GLN A C 1
ATOM 510 O O . GLN A 1 71 ? 18.158 7.493 -12.421 1.00 68.75 71 GLN A O 1
ATOM 515 N N . ARG A 1 72 ? 18.332 8.473 -14.443 1.00 70.94 72 ARG A N 1
ATOM 516 C CA . ARG A 1 72 ? 17.118 9.296 -14.305 1.00 70.94 72 ARG A CA 1
ATOM 517 C C . ARG A 1 72 ? 15.864 8.432 -14.214 1.00 70.94 72 ARG A C 1
ATOM 519 O O . ARG A 1 72 ? 15.051 8.649 -13.316 1.00 70.94 72 ARG A O 1
ATOM 526 N N . ALA A 1 73 ? 15.736 7.426 -15.078 1.00 70.88 73 ALA A N 1
ATOM 527 C CA . ALA A 1 73 ? 14.615 6.493 -15.061 1.00 70.88 73 ALA A CA 1
ATOM 528 C C . ALA A 1 73 ? 14.540 5.721 -13.732 1.00 70.88 73 ALA A C 1
ATOM 530 O O . ALA A 1 73 ? 13.474 5.637 -13.121 1.00 70.88 73 ALA A O 1
ATOM 531 N N . ALA A 1 74 ? 15.674 5.231 -13.220 1.00 68.94 74 ALA A N 1
ATOM 532 C CA . ALA A 1 74 ? 15.733 4.550 -11.927 1.00 68.94 74 ALA A CA 1
ATOM 533 C C . ALA A 1 74 ? 15.365 5.474 -10.750 1.00 68.94 74 ALA A C 1
ATOM 535 O O . ALA A 1 74 ? 14.677 5.048 -9.817 1.00 68.94 74 ALA A O 1
ATOM 536 N N . ALA A 1 75 ? 15.781 6.745 -10.790 1.00 69.75 75 ALA A N 1
ATOM 537 C CA . ALA A 1 75 ? 15.418 7.737 -9.780 1.00 69.75 75 ALA A CA 1
ATOM 538 C C . ALA A 1 75 ? 13.911 8.049 -9.802 1.00 69.75 75 ALA A C 1
ATOM 540 O O . ALA A 1 75 ? 13.273 8.047 -8.747 1.00 69.75 75 ALA A O 1
ATOM 541 N N . LEU A 1 76 ? 13.330 8.242 -10.991 1.00 72.88 76 LEU A N 1
ATOM 542 C CA . LEU A 1 76 ? 11.891 8.449 -11.180 1.00 72.88 76 LEU A CA 1
ATOM 543 C C . LEU A 1 76 ? 11.074 7.239 -10.720 1.00 72.88 76 LEU A C 1
ATOM 545 O O . LEU A 1 76 ? 10.111 7.399 -9.973 1.00 72.88 76 LEU A O 1
ATOM 549 N N . ALA A 1 77 ? 11.483 6.026 -11.095 1.00 73.38 77 ALA A N 1
ATOM 550 C CA . ALA A 1 77 ? 10.828 4.800 -10.654 1.00 73.38 77 ALA A CA 1
ATOM 551 C C . ALA A 1 77 ? 10.886 4.653 -9.124 1.00 73.38 77 ALA A C 1
ATOM 553 O O . ALA A 1 77 ? 9.866 4.382 -8.491 1.00 73.38 77 ALA A O 1
ATOM 554 N N . SER A 1 78 ? 12.051 4.904 -8.512 1.00 71.06 78 SER A N 1
ATOM 555 C CA . SER A 1 78 ? 12.226 4.874 -7.048 1.00 71.06 78 SER A CA 1
ATOM 556 C C . SER A 1 78 ? 11.305 5.866 -6.354 1.00 71.06 78 SER A C 1
ATOM 558 O O . SER A 1 78 ? 10.650 5.525 -5.369 1.00 71.06 78 SER A O 1
ATOM 560 N N . ALA A 1 79 ? 11.212 7.078 -6.896 1.00 75.62 79 ALA A N 1
ATOM 561 C CA . ALA A 1 79 ? 10.313 8.100 -6.400 1.00 75.62 79 ALA A CA 1
ATOM 562 C C . ALA A 1 79 ? 8.847 7.690 -6.530 1.00 75.62 79 ALA A C 1
ATOM 564 O O . ALA A 1 79 ? 8.119 7.745 -5.545 1.00 75.62 79 ALA A O 1
ATOM 565 N N . GLY A 1 80 ? 8.421 7.222 -7.705 1.00 77.94 80 GLY A N 1
ATOM 566 C CA . GLY A 1 80 ? 7.055 6.763 -7.946 1.00 77.94 80 GLY A CA 1
ATOM 567 C C . GLY A 1 80 ? 6.644 5.665 -6.966 1.00 77.94 80 GLY A C 1
ATOM 568 O O . GLY A 1 80 ? 5.605 5.769 -6.316 1.00 77.94 80 GLY A O 1
ATOM 569 N N . VAL A 1 81 ? 7.500 4.660 -6.770 1.00 80.25 81 VAL A N 1
ATOM 570 C CA . VAL A 1 81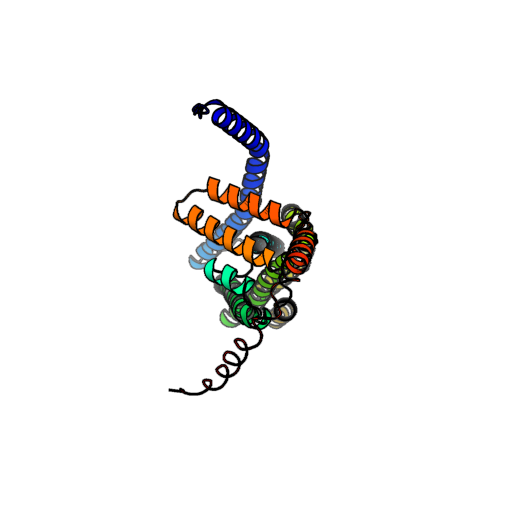 ? 7.276 3.575 -5.802 1.00 80.25 81 VAL A CA 1
ATOM 571 C C . VAL A 1 81 ? 7.211 4.110 -4.375 1.00 80.25 81 VAL A C 1
ATOM 573 O O . VAL A 1 81 ? 6.334 3.709 -3.608 1.00 80.25 81 VAL A O 1
ATOM 576 N N . ALA A 1 82 ? 8.094 5.035 -4.003 1.00 80.19 82 ALA A N 1
ATOM 577 C CA . ALA A 1 82 ? 8.082 5.642 -2.679 1.00 80.19 82 ALA A CA 1
ATOM 578 C C . ALA A 1 82 ? 6.796 6.456 -2.438 1.00 80.19 82 ALA A C 1
ATOM 580 O O . ALA A 1 82 ? 6.167 6.307 -1.392 1.00 80.19 82 ALA A O 1
ATOM 581 N N . LEU A 1 83 ? 6.342 7.244 -3.420 1.00 82.06 83 LEU A N 1
ATOM 582 C CA . LEU A 1 83 ? 5.087 7.999 -3.349 1.00 82.06 83 LEU A CA 1
ATOM 583 C C . LEU A 1 83 ? 3.870 7.072 -3.250 1.00 82.06 83 LEU A C 1
ATOM 585 O O . LEU A 1 83 ? 2.999 7.303 -2.410 1.00 82.06 83 LEU A O 1
ATOM 589 N N . LEU A 1 84 ? 3.828 5.999 -4.046 1.00 85.25 84 LEU A N 1
ATOM 590 C CA . LEU A 1 84 ? 2.782 4.974 -3.970 1.00 85.25 84 LEU A CA 1
ATOM 591 C C . LEU A 1 84 ? 2.785 4.275 -2.608 1.00 85.25 84 LEU A C 1
ATOM 593 O O . LEU A 1 84 ? 1.725 4.076 -2.019 1.00 85.25 84 LEU A O 1
ATOM 597 N N . THR A 1 85 ? 3.964 3.980 -2.062 1.00 85.50 85 THR A N 1
ATOM 598 C CA . THR A 1 85 ? 4.116 3.412 -0.716 1.00 85.50 85 THR A CA 1
ATOM 599 C C . THR A 1 85 ? 3.592 4.384 0.338 1.00 85.50 85 THR A C 1
ATOM 601 O O . THR A 1 85 ? 2.808 3.988 1.199 1.00 85.50 85 THR A O 1
ATOM 604 N N . CYS A 1 86 ? 3.947 5.671 0.259 1.00 87.25 86 CYS A N 1
ATOM 605 C CA . CYS A 1 86 ? 3.417 6.701 1.151 1.00 87.25 86 CYS A CA 1
ATOM 606 C C . CYS A 1 86 ? 1.893 6.817 1.041 1.00 87.25 86 CYS A C 1
ATOM 608 O O . CYS A 1 86 ? 1.221 6.894 2.068 1.00 87.25 86 CYS A O 1
ATOM 610 N N . ALA A 1 87 ? 1.336 6.788 -0.171 1.00 87.31 87 ALA A N 1
ATOM 611 C CA . ALA A 1 87 ? -0.105 6.837 -0.405 1.00 87.31 87 ALA A CA 1
ATOM 612 C C . ALA A 1 87 ? -0.821 5.596 0.151 1.00 87.31 87 ALA A C 1
ATOM 614 O O . ALA A 1 87 ? -1.874 5.720 0.786 1.00 87.31 87 ALA A O 1
ATOM 615 N N . ALA A 1 88 ? -0.238 4.411 -0.034 1.00 88.56 88 ALA A N 1
ATOM 616 C CA . ALA A 1 88 ? -0.767 3.149 0.463 1.00 88.56 88 ALA A CA 1
ATOM 617 C C . ALA A 1 88 ? -0.715 3.086 1.994 1.00 88.56 88 ALA A C 1
ATOM 619 O O . ALA A 1 88 ? -1.726 2.780 2.621 1.00 88.56 88 ALA A O 1
ATOM 620 N N . VAL A 1 89 ? 0.404 3.483 2.613 1.00 89.19 89 VAL A N 1
ATOM 621 C CA . VAL A 1 89 ? 0.529 3.612 4.074 1.00 89.19 89 VAL A CA 1
ATOM 622 C C . VAL A 1 89 ? -0.441 4.656 4.608 1.00 89.19 89 VAL A C 1
ATOM 624 O O . VAL A 1 89 ? -1.102 4.410 5.610 1.00 89.19 89 VAL A O 1
ATOM 627 N N . HIS A 1 90 ? -0.575 5.807 3.949 1.00 87.88 90 HIS A N 1
ATOM 628 C CA . HIS A 1 90 ? -1.518 6.838 4.368 1.00 87.88 90 HIS A CA 1
ATOM 629 C C . HIS A 1 90 ? -2.961 6.330 4.297 1.00 87.88 90 HIS A C 1
ATOM 631 O O . HIS A 1 90 ? -3.742 6.569 5.212 1.00 87.88 90 HIS A O 1
ATOM 637 N N . THR A 1 91 ? -3.315 5.588 3.248 1.00 87.75 91 THR A N 1
ATOM 638 C CA . THR A 1 91 ? -4.656 5.015 3.079 1.00 87.75 91 THR A CA 1
ATOM 639 C C . THR A 1 91 ? -4.925 3.893 4.081 1.00 87.75 91 THR A C 1
ATOM 641 O O . THR A 1 91 ? -5.960 3.887 4.750 1.00 87.75 91 THR A O 1
ATOM 644 N N . GLY A 1 92 ? -3.974 2.978 4.249 1.00 86.69 92 GLY A N 1
ATOM 645 C CA . GLY A 1 92 ? -4.050 1.878 5.206 1.00 86.69 92 GLY A CA 1
ATOM 646 C C . GLY A 1 92 ? -3.962 2.338 6.664 1.00 86.69 92 GLY A C 1
ATOM 647 O O . GLY A 1 92 ? -4.539 1.705 7.545 1.00 86.69 92 GLY A O 1
ATOM 648 N N . ALA A 1 93 ? -3.343 3.484 6.946 1.00 87.12 93 ALA A N 1
ATOM 649 C CA . ALA A 1 93 ? -3.319 4.086 8.276 1.00 87.12 93 ALA A CA 1
ATOM 650 C C . ALA A 1 93 ? -4.728 4.396 8.797 1.00 87.12 93 ALA A C 1
ATOM 652 O O . ALA A 1 93 ? -4.999 4.180 9.982 1.00 87.12 93 ALA A O 1
ATOM 653 N N . TRP A 1 94 ? -5.642 4.857 7.936 1.00 85.19 94 TRP A N 1
ATOM 654 C CA . TRP A 1 94 ? -7.007 5.177 8.355 1.00 85.19 94 TRP A CA 1
ATOM 655 C C . TRP A 1 94 ? -8.012 4.053 8.068 1.00 85.19 94 TRP A C 1
ATOM 657 O O . TRP A 1 94 ? -8.830 3.767 8.941 1.00 85.19 94 TRP A O 1
ATOM 667 N N . ARG A 1 95 ? -7.907 3.346 6.930 1.00 85.81 95 ARG A N 1
ATOM 668 C CA . ARG A 1 95 ? -8.782 2.193 6.617 1.00 85.81 95 ARG A CA 1
ATOM 669 C C . ARG A 1 95 ? -8.429 0.937 7.411 1.00 85.81 95 ARG A C 1
ATOM 671 O O . ARG A 1 95 ? -9.307 0.171 7.785 1.00 85.81 95 ARG A O 1
ATOM 678 N N . GLY A 1 96 ? -7.149 0.759 7.713 1.00 88.69 96 GLY A N 1
ATOM 679 C CA . GLY A 1 96 ? -6.593 -0.468 8.262 1.00 88.69 96 GLY A CA 1
ATOM 680 C C . GLY A 1 96 ? -6.180 -1.488 7.202 1.00 88.69 96 GLY A C 1
ATOM 681 O O . GLY A 1 96 ? -6.509 -1.331 6.030 1.00 88.69 96 GLY A O 1
ATOM 682 N N . PRO A 1 97 ? -5.435 -2.528 7.617 1.00 89.50 97 PRO A N 1
ATOM 683 C CA . PRO A 1 97 ? -4.996 -3.601 6.722 1.00 89.50 97 PRO A CA 1
ATOM 684 C C . PRO A 1 97 ? -6.132 -4.545 6.294 1.00 89.50 97 PRO A C 1
ATOM 686 O O . PRO A 1 97 ? -6.002 -5.239 5.295 1.00 89.50 97 PRO A O 1
ATOM 689 N N . PHE A 1 98 ? -7.240 -4.579 7.035 1.00 90.38 98 PHE A N 1
ATOM 690 C CA . PHE A 1 98 ? -8.451 -5.331 6.707 1.00 90.38 98 PHE A CA 1
ATOM 691 C C . PHE A 1 98 ? -9.678 -4.567 7.205 1.00 90.38 98 PHE A C 1
ATOM 693 O O . PHE A 1 98 ? -9.578 -3.732 8.110 1.00 90.38 98 PHE A O 1
ATOM 700 N N . THR A 1 99 ? -10.836 -4.874 6.630 1.00 87.69 99 THR A N 1
ATOM 701 C CA . THR A 1 99 ? -12.134 -4.379 7.085 1.00 87.69 99 THR A CA 1
ATOM 702 C C . THR A 1 99 ? -12.770 -5.391 8.040 1.00 87.69 99 THR A C 1
ATOM 704 O O . THR A 1 99 ? -12.666 -6.604 7.859 1.00 87.69 99 THR A O 1
ATOM 707 N N . LEU A 1 100 ? -13.395 -4.888 9.104 1.00 89.06 100 LEU A N 1
ATOM 708 C CA . LEU A 1 100 ? -14.273 -5.669 9.975 1.00 89.06 100 LEU A CA 1
ATOM 709 C C . LEU A 1 100 ? -15.699 -5.238 9.684 1.00 89.06 100 LEU A C 1
ATOM 711 O O . LEU A 1 100 ? -15.959 -4.031 9.632 1.00 89.06 100 LEU A O 1
ATOM 715 N N . ASP A 1 101 ? -16.600 -6.204 9.535 1.00 88.25 101 ASP A N 1
ATOM 716 C CA . ASP A 1 101 ? -18.018 -5.887 9.527 1.00 88.25 101 ASP A CA 1
ATOM 717 C C . ASP A 1 101 ? -18.426 -5.293 10.885 1.00 88.25 101 ASP A C 1
ATOM 719 O O . ASP A 1 101 ? -17.826 -5.567 11.931 1.00 88.25 101 ASP A O 1
ATOM 723 N N . ARG A 1 102 ? -19.441 -4.434 10.872 1.00 87.12 102 ARG A N 1
ATOM 724 C CA . ARG A 1 102 ? -19.949 -3.768 12.067 1.00 87.12 102 ARG A CA 1
ATOM 725 C C . ARG A 1 102 ? -20.546 -4.774 13.051 1.00 87.12 102 ARG A C 1
ATOM 727 O O . ARG A 1 102 ? -20.372 -4.586 14.255 1.00 87.12 102 ARG A O 1
ATOM 734 N N . ALA A 1 103 ? -21.217 -5.818 12.555 1.00 87.31 103 ALA A N 1
ATOM 735 C CA . ALA A 1 103 ? -21.771 -6.886 13.387 1.00 87.31 103 ALA A CA 1
ATOM 736 C C . ALA A 1 103 ? -20.653 -7.691 14.068 1.00 87.31 103 ALA A C 1
ATOM 738 O O . ALA A 1 103 ? -20.645 -7.807 15.296 1.00 87.31 103 ALA A O 1
ATOM 739 N N . ASP A 1 104 ? -19.653 -8.124 13.292 1.00 87.75 104 ASP A N 1
ATOM 740 C CA . ASP A 1 104 ? -18.448 -8.794 13.797 1.00 87.75 104 ASP A CA 1
ATOM 741 C C . ASP A 1 104 ? -17.746 -7.961 14.867 1.00 87.75 104 ASP A C 1
ATOM 743 O O . ASP A 1 104 ? -17.385 -8.474 15.923 1.00 87.75 104 ASP A O 1
ATOM 747 N N . ALA A 1 105 ? -17.552 -6.664 14.604 1.00 87.44 105 ALA A N 1
ATOM 748 C CA . ALA A 1 105 ? -16.904 -5.763 15.542 1.00 87.44 105 ALA A CA 1
ATOM 749 C C . ALA A 1 105 ? -17.720 -5.632 16.834 1.00 87.44 105 ALA A C 1
ATOM 751 O O . ALA A 1 105 ? -17.146 -5.716 17.913 1.00 87.44 105 ALA A O 1
ATOM 752 N N . ALA A 1 106 ? -19.042 -5.460 16.761 1.00 86.75 106 ALA A N 1
ATOM 753 C CA . ALA A 1 106 ? -19.889 -5.372 17.950 1.00 86.75 106 ALA A CA 1
ATOM 754 C C . ALA A 1 106 ? -19.812 -6.647 18.807 1.00 86.75 106 ALA A C 1
ATOM 756 O O . ALA A 1 106 ? -19.651 -6.556 20.025 1.00 86.75 106 ALA A O 1
ATOM 757 N N . TRP A 1 107 ? -19.848 -7.817 18.167 1.00 85.06 107 TRP A N 1
ATOM 758 C CA . TRP A 1 107 ? -19.727 -9.106 18.844 1.00 85.06 107 TRP A CA 1
ATOM 759 C C . TRP A 1 107 ? -18.337 -9.309 19.468 1.00 85.06 107 TRP A C 1
ATOM 761 O O . TRP A 1 107 ? -18.230 -9.613 20.657 1.00 85.06 107 TRP A O 1
ATOM 771 N N . LEU A 1 108 ? -17.266 -9.029 18.714 1.00 81.69 108 LEU A N 1
ATOM 772 C CA . LEU A 1 108 ? -15.869 -9.081 19.174 1.00 81.69 108 LEU A CA 1
ATOM 773 C C . LEU A 1 108 ? -15.626 -8.230 20.422 1.00 81.69 108 LEU A C 1
ATOM 775 O O . LEU A 1 108 ? -14.847 -8.611 21.293 1.00 81.69 108 LEU A O 1
ATOM 779 N N . LEU A 1 109 ? -16.265 -7.063 20.491 1.00 78.75 109 LEU A N 1
ATOM 780 C CA . LEU A 1 109 ? -16.108 -6.121 21.597 1.00 78.75 109 LEU A CA 1
ATOM 781 C C . LEU A 1 109 ? -16.873 -6.548 22.850 1.00 78.75 109 LEU A C 1
ATOM 783 O O . LEU A 1 109 ? -16.458 -6.178 23.946 1.00 78.75 109 LEU A O 1
ATOM 787 N N . GLY A 1 110 ? -17.968 -7.294 22.687 1.00 84.56 110 GLY A N 1
ATOM 788 C CA . GLY A 1 110 ? -18.760 -7.832 23.793 1.00 84.56 110 GLY A CA 1
ATOM 789 C C . GLY A 1 110 ? -18.249 -9.173 24.323 1.00 84.56 110 GLY A C 1
ATOM 790 O O . GLY A 1 110 ? -18.478 -9.494 25.485 1.00 84.56 110 GLY A O 1
ATOM 791 N N . SER A 1 111 ? -17.551 -9.956 23.496 1.00 86.12 111 SER A N 1
ATOM 792 C CA . SER A 1 111 ? -17.053 -11.280 23.877 1.00 86.12 111 SER A CA 1
ATOM 793 C C . SER A 1 111 ? -15.757 -11.213 24.702 1.00 86.12 111 SER A C 1
ATOM 795 O O . SER A 1 111 ? -14.871 -10.402 24.430 1.00 86.12 111 SER A O 1
ATOM 797 N N . SER A 1 112 ? -15.602 -12.118 25.672 1.00 85.50 112 SER A N 1
ATOM 798 C CA . SER A 1 112 ? -14.361 -12.321 26.443 1.00 85.50 112 SER A CA 1
ATOM 799 C C . SER A 1 112 ? -13.306 -13.153 25.697 1.00 85.50 112 SER A C 1
ATOM 801 O O . SER A 1 112 ? -12.313 -13.578 26.289 1.00 85.50 112 SER A O 1
ATOM 803 N N . LEU A 1 113 ? -13.509 -13.407 24.401 1.00 86.38 113 LEU A N 1
ATOM 804 C CA . LEU A 1 113 ? -12.642 -14.272 23.614 1.00 86.38 113 LEU A CA 1
ATOM 805 C C . LEU A 1 113 ? -11.256 -13.644 23.392 1.00 86.38 113 LEU A C 1
ATOM 807 O O . LEU A 1 113 ? -11.131 -12.421 23.245 1.00 86.38 113 LEU A O 1
ATOM 811 N N . PRO A 1 114 ? -10.195 -14.469 23.316 1.00 90.81 114 PRO A N 1
ATOM 812 C CA . PRO A 1 114 ? -8.855 -13.996 23.003 1.00 90.81 114 PRO A CA 1
ATOM 813 C C . PRO A 1 114 ? -8.834 -13.334 21.617 1.00 90.81 114 PRO A C 1
ATOM 815 O O . PRO A 1 114 ? -8.867 -13.989 20.577 1.00 90.81 114 PRO A O 1
ATOM 818 N N . ARG A 1 115 ? -8.734 -11.997 21.590 1.00 90.62 115 ARG A N 1
ATOM 819 C CA . ARG A 1 115 ? -8.750 -11.191 20.350 1.00 90.62 115 ARG A CA 1
ATOM 820 C C . ARG A 1 115 ? -7.698 -11.628 19.336 1.00 90.62 115 ARG A C 1
ATOM 822 O O . ARG A 1 115 ? -7.913 -11.507 18.134 1.00 90.62 115 ARG A O 1
ATOM 829 N N . ARG A 1 116 ? -6.556 -12.126 19.815 1.00 94.06 116 ARG A N 1
ATOM 830 C CA . ARG A 1 116 ? -5.467 -12.608 18.963 1.00 94.06 116 ARG A CA 1
ATOM 831 C C . ARG A 1 116 ? -5.942 -13.703 18.011 1.00 94.06 116 ARG A C 1
ATOM 833 O O . ARG A 1 116 ? -5.616 -13.625 16.832 1.00 94.06 116 ARG A O 1
ATOM 840 N N . ASP A 1 117 ? -6.718 -14.660 18.502 1.00 92.31 117 ASP A N 1
ATOM 841 C CA . ASP A 1 117 ? -7.106 -15.842 17.727 1.00 92.31 117 ASP A CA 1
ATOM 842 C C . ASP A 1 117 ? -8.111 -15.481 16.628 1.00 92.31 117 ASP A C 1
ATOM 844 O O . ASP A 1 117 ? -8.115 -16.077 15.555 1.00 92.31 117 ASP A O 1
ATOM 848 N N . LEU A 1 118 ? -8.889 -14.418 16.846 1.00 90.38 118 LEU A N 1
ATOM 849 C CA . LEU A 1 118 ? -9.837 -13.885 15.868 1.00 90.38 118 LEU A CA 1
ATOM 850 C C . LEU A 1 118 ? -9.169 -12.950 14.844 1.00 90.38 118 LEU A C 1
ATOM 852 O O . LEU A 1 118 ? -9.550 -12.928 13.672 1.00 90.38 118 LEU A O 1
ATOM 856 N N . LEU A 1 119 ? -8.165 -12.171 15.261 1.00 93.25 119 LEU A N 1
ATOM 857 C CA . LEU A 1 119 ? -7.514 -11.172 14.405 1.00 93.25 119 LEU A CA 1
ATOM 858 C C . LEU A 1 119 ? -6.326 -11.730 13.614 1.00 93.25 119 LEU A C 1
ATOM 860 O O . LEU A 1 119 ? -6.074 -11.263 12.504 1.00 93.25 119 LEU A O 1
ATOM 864 N N . ALA A 1 120 ? -5.601 -12.719 14.143 1.00 95.88 120 ALA A N 1
ATOM 865 C CA . ALA A 1 120 ? -4.416 -13.271 13.489 1.00 95.88 120 ALA A CA 1
ATOM 866 C C . ALA A 1 120 ? -4.710 -13.891 12.108 1.00 95.88 120 ALA A C 1
ATOM 868 O O . ALA A 1 120 ? -3.969 -13.566 11.179 1.00 95.88 120 ALA A O 1
ATOM 869 N N . PRO A 1 121 ? -5.785 -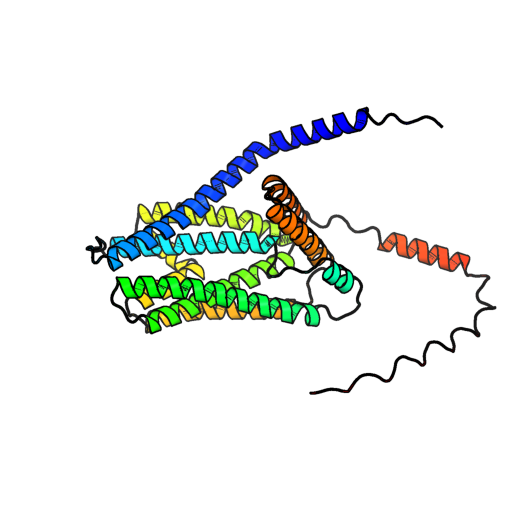14.682 11.901 1.00 95.56 121 PRO A N 1
ATOM 870 C CA . PRO A 1 121 ? -6.121 -15.206 10.575 1.00 95.56 121 PRO A CA 1
ATOM 871 C C . PRO A 1 121 ? -6.437 -14.093 9.567 1.00 95.56 121 PRO A C 1
ATOM 873 O O . PRO A 1 121 ? -5.961 -14.125 8.433 1.00 95.56 121 PRO A O 1
ATOM 876 N N . ARG A 1 122 ? -7.172 -13.053 9.993 1.00 94.75 122 ARG A N 1
ATOM 877 C CA . ARG A 1 122 ? -7.506 -11.896 9.139 1.00 94.75 122 ARG A CA 1
ATOM 878 C C . ARG A 1 122 ? -6.263 -11.078 8.782 1.00 94.75 122 ARG A C 1
ATOM 880 O O . ARG A 1 122 ? -6.104 -10.662 7.638 1.00 94.75 122 ARG A O 1
ATOM 887 N N . LEU A 1 123 ? -5.354 -10.889 9.738 1.00 95.50 123 LEU A N 1
ATOM 888 C CA . LEU A 1 123 ? -4.064 -10.233 9.516 1.00 95.50 123 LEU A CA 1
ATOM 889 C C . LEU A 1 123 ? -3.148 -11.043 8.604 1.00 95.50 123 LEU A C 1
ATOM 891 O O . LEU A 1 123 ? -2.459 -10.460 7.772 1.00 95.50 123 LEU A O 1
ATOM 895 N N . HIS A 1 124 ? -3.147 -12.368 8.738 1.00 97.25 124 HIS A N 1
ATOM 896 C CA . HIS A 1 124 ? -2.409 -13.247 7.844 1.00 97.25 124 HIS A CA 1
ATOM 897 C C . HIS A 1 124 ? -2.944 -13.133 6.415 1.00 97.25 124 HIS A C 1
ATOM 899 O O . HIS A 1 124 ? -2.167 -12.886 5.499 1.00 97.25 124 HIS A O 1
ATOM 905 N N . HIS A 1 125 ? -4.265 -13.190 6.234 1.00 96.50 125 HIS A N 1
ATOM 906 C CA . HIS A 1 125 ? -4.893 -12.990 4.930 1.00 96.50 125 HIS A CA 1
ATOM 907 C C . HIS A 1 125 ? -4.567 -11.611 4.333 1.00 96.50 125 HIS A C 1
ATOM 909 O O . HIS A 1 125 ? -4.199 -11.517 3.168 1.00 96.50 125 HIS A O 1
ATOM 915 N N . ALA A 1 126 ? -4.618 -10.538 5.130 1.00 95.12 126 ALA A N 1
ATOM 916 C CA . ALA A 1 126 ? -4.222 -9.200 4.686 1.00 95.12 126 ALA A CA 1
ATOM 917 C C . ALA A 1 126 ? -2.734 -9.112 4.301 1.00 95.12 126 ALA A C 1
ATOM 919 O O . ALA A 1 126 ? -2.379 -8.418 3.348 1.00 95.12 126 ALA A O 1
ATOM 920 N N . ALA A 1 127 ? -1.855 -9.812 5.026 1.00 96.94 127 ALA A N 1
ATOM 921 C CA . ALA A 1 127 ? -0.434 -9.896 4.701 1.00 96.94 127 ALA A CA 1
ATOM 922 C C . ALA A 1 127 ? -0.217 -10.628 3.373 1.00 96.94 127 ALA A C 1
ATOM 924 O O . ALA A 1 127 ? 0.486 -10.116 2.507 1.00 96.94 127 ALA A O 1
ATOM 925 N N . VAL A 1 128 ? -0.870 -11.779 3.192 1.00 97.50 128 VAL A N 1
ATOM 926 C CA . VAL A 1 128 ? -0.834 -12.556 1.946 1.00 97.50 128 VAL A CA 1
ATOM 927 C C . VAL A 1 128 ? -1.367 -11.722 0.787 1.00 97.50 128 VAL A C 1
ATOM 929 O O . VAL A 1 128 ? -0.695 -11.614 -0.231 1.00 97.50 128 VAL A O 1
ATOM 932 N N . LEU A 1 129 ? -2.512 -11.055 0.949 1.00 94.56 129 LEU A N 1
ATOM 933 C CA . LEU A 1 129 ? -3.075 -10.187 -0.082 1.00 94.56 129 LEU A CA 1
ATOM 934 C C . LEU A 1 129 ? -2.125 -9.032 -0.426 1.00 94.56 129 LEU A C 1
ATOM 936 O O . LEU A 1 129 ? -1.889 -8.769 -1.600 1.00 94.56 129 LEU A O 1
ATOM 940 N N . GLY A 1 130 ? -1.534 -8.378 0.577 1.00 93.44 130 GLY A N 1
ATOM 941 C CA . GLY A 1 130 ? -0.533 -7.330 0.362 1.00 93.44 130 GLY A CA 1
ATOM 942 C C . GLY A 1 130 ? 0.700 -7.842 -0.387 1.00 93.44 130 GLY A C 1
ATOM 943 O O . GLY A 1 130 ? 1.161 -7.188 -1.320 1.00 93.44 130 GLY A O 1
ATOM 944 N N . ALA A 1 131 ? 1.197 -9.030 -0.031 1.00 96.31 131 ALA A N 1
ATOM 945 C CA . ALA A 1 131 ? 2.313 -9.681 -0.710 1.00 96.31 131 ALA A CA 1
ATOM 946 C C . ALA A 1 131 ? 1.977 -10.047 -2.162 1.00 96.31 131 ALA A C 1
ATOM 948 O O . ALA A 1 131 ? 2.789 -9.807 -3.049 1.00 96.31 131 ALA A O 1
ATOM 949 N N . VAL A 1 132 ? 0.781 -10.586 -2.413 1.00 95.19 132 VAL A N 1
ATOM 950 C CA . VAL A 1 132 ? 0.306 -10.960 -3.753 1.00 95.19 132 VAL A CA 1
ATOM 951 C C . VAL A 1 132 ? 0.105 -9.725 -4.625 1.00 95.19 132 VAL A C 1
ATOM 953 O O . VAL A 1 132 ? 0.561 -9.714 -5.762 1.00 95.19 132 VAL A O 1
ATOM 956 N N . VAL A 1 133 ? -0.521 -8.666 -4.106 1.00 90.31 133 VAL A N 1
ATOM 957 C CA . VAL A 1 133 ? -0.730 -7.416 -4.855 1.00 90.31 133 VAL A CA 1
ATOM 958 C C . VAL A 1 133 ? 0.605 -6.733 -5.147 1.00 90.31 133 VAL A C 1
ATOM 960 O O . VAL A 1 133 ? 0.854 -6.353 -6.289 1.00 90.31 133 VAL A O 1
ATOM 963 N N . GLY A 1 134 ? 1.482 -6.611 -4.146 1.00 90.38 134 GLY A N 1
ATOM 964 C CA . GLY A 1 134 ? 2.806 -6.011 -4.319 1.00 90.38 134 GLY A CA 1
ATOM 965 C C . GLY A 1 134 ? 3.689 -6.821 -5.268 1.00 90.38 134 GLY A C 1
ATOM 966 O O . GLY A 1 134 ? 4.240 -6.276 -6.221 1.00 90.38 134 GLY A O 1
ATOM 967 N N . GLY A 1 135 ? 3.780 -8.133 -5.052 1.00 91.50 135 GLY A N 1
ATOM 968 C CA . GLY A 1 135 ? 4.572 -9.031 -5.886 1.00 91.50 135 GLY A CA 1
ATOM 969 C C . GLY A 1 135 ? 4.030 -9.145 -7.308 1.00 91.50 135 GLY A C 1
ATOM 970 O O . GLY A 1 135 ? 4.799 -9.053 -8.258 1.00 91.50 135 GLY A O 1
ATOM 971 N N . GLY A 1 136 ? 2.711 -9.261 -7.473 1.00 87.62 136 GLY A N 1
ATOM 972 C CA . GLY A 1 136 ? 2.056 -9.301 -8.779 1.00 87.62 136 GLY A CA 1
ATOM 973 C C . GLY A 1 136 ? 2.276 -8.018 -9.579 1.00 87.62 136 GLY A C 1
ATOM 974 O O . GLY A 1 136 ? 2.690 -8.086 -10.734 1.00 87.62 136 GLY A O 1
ATOM 975 N N . ALA A 1 137 ? 2.087 -6.847 -8.960 1.00 84.88 137 ALA A N 1
ATOM 976 C CA . ALA A 1 137 ? 2.336 -5.565 -9.618 1.00 84.88 137 ALA A CA 1
ATOM 977 C C . ALA A 1 137 ? 3.805 -5.421 -10.055 1.00 84.88 137 ALA A C 1
ATOM 979 O O . ALA A 1 137 ? 4.075 -5.063 -11.200 1.00 84.88 137 ALA A O 1
ATOM 980 N N . SER A 1 138 ? 4.762 -5.754 -9.181 1.00 85.69 138 SER A N 1
ATOM 981 C CA . SER A 1 138 ? 6.190 -5.692 -9.517 1.00 85.69 138 SER A CA 1
ATOM 982 C C . SER A 1 138 ? 6.600 -6.717 -10.579 1.00 85.69 138 SER A C 1
ATOM 984 O O . SER A 1 138 ? 7.417 -6.393 -11.439 1.00 85.69 138 SER A O 1
ATOM 986 N N . ALA A 1 139 ? 6.021 -7.920 -10.566 1.00 84.94 139 ALA A N 1
ATOM 987 C CA . ALA A 1 139 ? 6.262 -8.940 -11.584 1.00 84.94 139 ALA A CA 1
ATOM 988 C C . ALA A 1 139 ? 5.791 -8.478 -12.967 1.00 84.94 139 ALA A C 1
ATOM 990 O O . ALA A 1 139 ? 6.537 -8.606 -13.932 1.00 84.94 139 ALA A O 1
ATOM 991 N N . VAL A 1 140 ? 4.590 -7.895 -13.060 1.00 81.31 140 VAL A N 1
ATOM 992 C CA . VAL A 1 140 ? 4.056 -7.352 -14.321 1.00 81.31 140 VAL A CA 1
ATOM 993 C C . VAL A 1 140 ? 4.981 -6.271 -14.875 1.00 81.31 140 VAL A C 1
ATOM 995 O O . VAL A 1 140 ? 5.349 -6.326 -16.046 1.00 81.31 140 VAL A O 1
ATOM 998 N N . VAL A 1 141 ? 5.427 -5.335 -14.031 1.00 80.19 141 VAL A N 1
ATOM 999 C CA . VAL A 1 141 ? 6.379 -4.292 -14.445 1.00 80.19 141 VAL A CA 1
ATOM 1000 C C . VAL A 1 141 ? 7.696 -4.908 -14.936 1.00 80.19 141 VAL A C 1
ATOM 1002 O O . VAL A 1 141 ? 8.211 -4.498 -15.972 1.00 80.19 141 VAL A O 1
ATOM 1005 N N . ALA A 1 142 ? 8.224 -5.921 -14.247 1.00 81.06 142 ALA A N 1
ATOM 1006 C CA . ALA A 1 142 ? 9.460 -6.596 -14.645 1.00 81.06 142 ALA A CA 1
ATOM 1007 C C . ALA A 1 142 ? 9.339 -7.360 -15.965 1.00 81.06 142 ALA A C 1
ATOM 1009 O O . ALA A 1 142 ? 10.262 -7.327 -16.769 1.00 81.06 142 ALA A O 1
ATOM 1010 N N . VAL A 1 143 ? 8.210 -8.029 -16.202 1.00 77.88 143 VAL A N 1
ATOM 1011 C CA . VAL A 1 143 ? 7.923 -8.735 -17.459 1.00 77.88 143 VAL A CA 1
ATOM 1012 C C . VAL A 1 143 ? 7.909 -7.758 -18.627 1.00 77.88 143 VAL A C 1
ATOM 1014 O O . VAL A 1 143 ? 8.530 -8.029 -19.654 1.00 77.88 143 VAL A O 1
ATOM 1017 N N . VAL A 1 144 ? 7.239 -6.615 -18.453 1.00 76.00 144 VAL A N 1
ATOM 1018 C CA . VAL A 1 144 ? 7.208 -5.551 -19.459 1.00 76.00 144 VAL A CA 1
ATOM 1019 C C . VAL A 1 144 ? 8.624 -5.039 -19.722 1.00 76.00 144 VAL A C 1
ATOM 1021 O O . VAL A 1 144 ? 9.053 -5.027 -20.868 1.00 76.00 144 VAL A O 1
ATOM 1024 N N . LEU A 1 145 ? 9.395 -4.709 -18.683 1.00 72.81 145 LEU A N 1
ATOM 1025 C CA . LEU A 1 145 ? 10.773 -4.229 -18.846 1.00 72.81 145 LEU A CA 1
ATOM 1026 C C . LEU A 1 145 ? 11.702 -5.267 -19.491 1.00 72.81 145 LEU A C 1
ATOM 1028 O O . LEU A 1 145 ? 12.510 -4.916 -20.345 1.00 72.81 145 LEU A O 1
ATOM 1032 N N . ALA A 1 146 ? 11.584 -6.541 -19.121 1.00 75.06 146 ALA A N 1
ATOM 1033 C CA . ALA A 1 146 ? 12.411 -7.607 -19.677 1.00 75.06 146 ALA A CA 1
ATOM 1034 C C . ALA A 1 146 ? 12.128 -7.848 -21.167 1.00 75.06 146 ALA A C 1
ATOM 1036 O O . ALA A 1 146 ? 13.060 -8.091 -21.928 1.00 75.06 146 ALA A O 1
ATOM 1037 N N . GLN A 1 147 ? 10.865 -7.727 -21.593 1.00 73.88 147 GLN A N 1
ATOM 1038 C CA . GLN A 1 147 ? 10.481 -7.759 -23.010 1.00 73.88 147 GLN A CA 1
ATOM 1039 C C . GLN A 1 147 ? 11.121 -6.613 -23.794 1.00 73.88 147 GLN A C 1
ATOM 1041 O O . GLN A 1 147 ? 11.704 -6.837 -24.849 1.00 73.88 147 GLN A O 1
ATOM 1046 N N . VAL A 1 148 ? 11.074 -5.400 -23.239 1.00 69.31 148 VAL A N 1
ATOM 1047 C CA . VAL A 1 148 ? 11.676 -4.208 -23.852 1.00 69.31 148 VAL A CA 1
ATOM 1048 C C . VAL A 1 148 ? 13.196 -4.339 -23.994 1.00 69.31 148 VAL A C 1
ATOM 1050 O O . VAL A 1 148 ? 13.767 -3.914 -24.993 1.00 69.31 148 VAL A O 1
ATOM 1053 N N . LEU A 1 149 ? 13.856 -4.926 -22.995 1.00 69.31 149 LEU A N 1
ATOM 1054 C CA . LEU A 1 149 ? 15.317 -5.015 -22.918 1.00 69.31 149 LEU A CA 1
ATOM 1055 C C . LEU A 1 149 ? 15.889 -6.318 -23.499 1.00 69.31 149 LEU A C 1
ATOM 1057 O O . LEU A 1 149 ? 17.103 -6.512 -23.467 1.00 69.31 149 LEU A O 1
ATOM 1061 N N . GLY A 1 150 ? 15.041 -7.224 -23.996 1.00 72.56 150 GLY A N 1
ATOM 1062 C CA . GLY A 1 150 ? 15.464 -8.527 -24.517 1.00 72.56 150 GLY A CA 1
ATOM 1063 C C . GLY A 1 150 ? 16.109 -9.443 -23.467 1.00 72.56 150 GLY A C 1
ATOM 1064 O O . GLY A 1 150 ? 16.969 -10.253 -23.809 1.00 72.56 150 GLY A O 1
ATOM 1065 N N . SER A 1 151 ? 15.742 -9.309 -22.187 1.00 73.25 151 SER A N 1
ATOM 1066 C CA . SER A 1 151 ? 16.343 -10.057 -21.075 1.00 73.25 151 SER A CA 1
ATOM 1067 C C . SER A 1 151 ? 15.493 -11.249 -20.609 1.00 73.25 151 SER A C 1
ATOM 1069 O O . SER A 1 151 ? 14.361 -11.468 -21.047 1.00 73.25 151 SER A O 1
ATOM 1071 N N . ALA A 1 152 ? 16.055 -12.081 -19.723 1.00 77.81 152 ALA A N 1
ATOM 1072 C CA . ALA A 1 152 ? 15.408 -13.299 -19.233 1.00 77.81 152 ALA A CA 1
ATOM 1073 C C . ALA A 1 152 ? 14.175 -12.988 -18.357 1.00 77.81 152 ALA A C 1
ATOM 1075 O O . ALA A 1 152 ? 14.276 -12.784 -17.144 1.00 77.81 152 ALA A O 1
ATOM 1076 N N . MET A 1 153 ? 12.991 -13.012 -18.975 1.00 78.81 153 MET A N 1
ATOM 1077 C CA . MET A 1 153 ? 11.727 -12.570 -18.375 1.00 78.81 153 MET A CA 1
ATOM 1078 C C . MET A 1 153 ? 11.358 -13.268 -17.064 1.00 78.81 153 MET A C 1
ATOM 1080 O O . MET A 1 153 ? 10.916 -12.612 -16.125 1.00 78.81 153 MET A O 1
ATOM 1084 N N . LEU A 1 154 ? 11.526 -14.593 -16.985 1.00 83.81 154 LEU A N 1
ATOM 1085 C CA . LEU A 1 154 ? 11.084 -15.377 -15.825 1.00 83.81 154 LEU A CA 1
ATOM 1086 C C . LEU A 1 154 ? 11.898 -15.058 -14.567 1.00 83.81 154 LEU A C 1
ATOM 1088 O O . LEU A 1 154 ? 11.329 -14.870 -13.493 1.00 83.81 154 LEU A O 1
ATOM 1092 N N . ALA A 1 155 ? 13.222 -14.956 -14.703 1.00 81.31 155 ALA A N 1
ATOM 1093 C CA . ALA A 1 155 ? 14.098 -14.605 -13.589 1.00 81.31 155 ALA A CA 1
ATOM 1094 C C . ALA A 1 155 ? 13.845 -13.162 -13.126 1.00 81.31 155 ALA A C 1
ATOM 1096 O O . ALA A 1 155 ? 13.739 -12.911 -11.925 1.00 81.31 155 ALA A O 1
ATOM 1097 N N . ALA A 1 156 ? 13.669 -12.231 -14.073 1.00 79.69 156 ALA A N 1
ATOM 1098 C CA . ALA A 1 156 ? 13.341 -10.843 -13.764 1.00 79.69 156 ALA A CA 1
ATOM 1099 C C . ALA A 1 156 ? 12.003 -10.711 -13.021 1.00 79.69 156 ALA A C 1
ATOM 1101 O O . ALA A 1 156 ? 11.930 -10.041 -11.987 1.00 79.69 156 ALA A O 1
ATOM 1102 N N . ALA A 1 157 ? 10.973 -11.417 -13.493 1.00 85.50 157 ALA A N 1
ATOM 1103 C CA . ALA A 1 157 ? 9.657 -11.450 -12.869 1.00 85.50 157 ALA A CA 1
ATOM 1104 C C . ALA A 1 157 ? 9.703 -12.015 -11.445 1.00 85.50 157 ALA A C 1
ATOM 1106 O O . ALA A 1 157 ? 9.132 -11.415 -10.538 1.00 85.50 157 ALA A O 1
ATOM 1107 N N . ALA A 1 158 ? 10.409 -13.128 -11.226 1.00 90.38 158 ALA A N 1
ATOM 1108 C CA . ALA A 1 158 ? 10.494 -13.770 -9.916 1.00 90.38 158 ALA A CA 1
ATOM 1109 C C . ALA A 1 158 ? 11.184 -12.880 -8.869 1.00 90.38 158 ALA A C 1
ATOM 1111 O O . ALA A 1 158 ? 10.691 -12.737 -7.747 1.00 90.38 158 ALA A O 1
ATOM 1112 N N . VAL A 1 159 ? 12.300 -12.239 -9.232 1.00 89.94 159 VAL A N 1
ATOM 1113 C CA . VAL A 1 159 ? 13.036 -11.365 -8.307 1.00 89.94 159 VAL A CA 1
ATOM 1114 C C . VAL A 1 159 ? 12.243 -10.096 -7.995 1.00 89.94 159 VAL A C 1
ATOM 1116 O O . VAL A 1 159 ? 12.136 -9.700 -6.831 1.00 89.94 159 VAL A O 1
ATOM 1119 N N . ALA A 1 160 ? 11.627 -9.487 -9.009 1.00 87.62 160 ALA A N 1
ATOM 1120 C CA . ALA A 1 160 ? 10.756 -8.337 -8.807 1.00 87.62 160 ALA A CA 1
ATOM 1121 C C . ALA A 1 160 ? 9.524 -8.689 -7.963 1.00 87.62 160 ALA A C 1
ATOM 1123 O O . ALA A 1 160 ? 9.146 -7.908 -7.090 1.00 87.62 160 ALA A O 1
ATOM 1124 N N . ALA A 1 161 ? 8.941 -9.876 -8.158 1.00 91.75 161 ALA A N 1
ATOM 1125 C CA . ALA A 1 161 ? 7.835 -10.367 -7.344 1.00 91.75 161 ALA A CA 1
ATOM 1126 C C . ALA A 1 161 ? 8.228 -10.486 -5.868 1.00 91.75 161 ALA A C 1
ATOM 1128 O O . ALA A 1 161 ? 7.489 -10.030 -4.999 1.00 91.75 161 ALA A O 1
ATOM 1129 N N . ALA A 1 162 ? 9.405 -11.044 -5.572 1.00 93.94 162 ALA A N 1
ATOM 1130 C CA . ALA A 1 162 ? 9.900 -11.161 -4.202 1.00 93.94 162 ALA A CA 1
ATOM 1131 C C . ALA A 1 162 ? 10.110 -9.784 -3.548 1.00 93.94 162 ALA A C 1
ATOM 1133 O O . ALA A 1 162 ? 9.686 -9.556 -2.411 1.00 93.94 162 ALA A O 1
ATOM 1134 N N . ALA A 1 163 ? 10.713 -8.842 -4.279 1.00 90.94 163 ALA A N 1
ATOM 1135 C CA . ALA A 1 163 ? 10.944 -7.490 -3.784 1.00 90.94 163 ALA A CA 1
ATOM 1136 C C . ALA A 1 163 ? 9.630 -6.721 -3.544 1.00 90.94 163 ALA A C 1
ATOM 1138 O O . ALA A 1 163 ? 9.473 -6.080 -2.499 1.00 90.94 163 ALA A O 1
ATOM 1139 N N . GLY A 1 164 ? 8.681 -6.822 -4.482 1.00 90.75 164 GLY A N 1
ATOM 1140 C CA . GLY A 1 164 ? 7.348 -6.226 -4.389 1.00 90.75 164 GLY A CA 1
ATOM 1141 C C . GLY A 1 164 ? 6.497 -6.841 -3.280 1.00 90.75 164 GLY A C 1
ATOM 1142 O O . GLY A 1 164 ? 5.804 -6.122 -2.560 1.00 90.75 164 GLY A O 1
ATOM 1143 N N . ALA A 1 165 ? 6.602 -8.156 -3.068 1.00 95.38 165 ALA A N 1
ATOM 1144 C CA . ALA A 1 165 ? 5.950 -8.841 -1.958 1.00 95.38 165 ALA A CA 1
ATOM 1145 C C . ALA A 1 165 ? 6.456 -8.319 -0.605 1.00 95.38 165 ALA A C 1
ATOM 1147 O O . ALA A 1 165 ? 5.651 -8.023 0.278 1.00 95.38 165 ALA A O 1
ATOM 1148 N N . GLY A 1 166 ? 7.773 -8.127 -0.460 1.00 94.75 166 GLY A N 1
ATOM 1149 C CA . GLY A 1 166 ? 8.373 -7.510 0.728 1.00 94.75 166 GLY A CA 1
ATOM 1150 C C . GLY A 1 166 ? 7.809 -6.118 1.028 1.00 94.75 166 GLY A C 1
ATOM 1151 O O . GLY A 1 166 ? 7.413 -5.833 2.162 1.00 94.75 166 GLY A O 1
ATOM 1152 N N . LEU A 1 167 ? 7.679 -5.278 -0.002 1.00 93.12 167 LEU A N 1
ATOM 1153 C CA . LEU A 1 167 ? 7.099 -3.942 0.128 1.00 93.12 167 LEU A CA 1
ATOM 1154 C C . LEU A 1 167 ? 5.605 -3.990 0.492 1.00 93.12 167 LEU A C 1
ATOM 1156 O O . LEU A 1 167 ? 5.165 -3.260 1.381 1.00 93.12 167 LEU A O 1
ATOM 1160 N N . GLY A 1 168 ? 4.833 -4.881 -0.133 1.00 94.25 168 GLY A N 1
ATOM 1161 C CA . GLY A 1 168 ? 3.420 -5.095 0.186 1.00 94.25 168 GLY A CA 1
ATOM 1162 C C . GLY A 1 168 ? 3.203 -5.510 1.644 1.00 94.25 168 GLY A C 1
ATOM 1163 O O . GLY A 1 168 ? 2.376 -4.925 2.346 1.00 94.25 168 GLY A O 1
ATOM 1164 N N . LEU A 1 169 ? 4.014 -6.449 2.142 1.00 96.38 169 LEU A N 1
ATOM 1165 C CA . LEU A 1 169 ? 4.026 -6.853 3.551 1.00 96.38 169 LEU A CA 1
ATOM 1166 C C . LEU A 1 169 ? 4.348 -5.679 4.488 1.00 96.38 169 LEU A C 1
ATOM 1168 O O . LEU A 1 169 ? 3.673 -5.497 5.505 1.00 96.38 169 LEU A O 1
ATOM 1172 N N . LEU A 1 170 ? 5.343 -4.853 4.142 1.00 94.69 170 LEU A N 1
ATOM 1173 C CA . LEU A 1 170 ? 5.702 -3.660 4.916 1.00 94.69 170 LEU A CA 1
ATOM 1174 C C . LEU A 1 170 ? 4.551 -2.657 5.004 1.00 94.69 170 LEU A C 1
ATOM 1176 O O . LEU A 1 170 ? 4.267 -2.147 6.091 1.00 94.69 170 LEU A O 1
ATOM 1180 N N . VAL A 1 171 ? 3.869 -2.380 3.891 1.00 94.06 171 VAL A N 1
ATOM 1181 C CA . VAL A 1 171 ? 2.712 -1.473 3.857 1.00 94.06 171 VAL A CA 1
ATOM 1182 C C . VAL A 1 171 ? 1.589 -1.995 4.755 1.00 94.06 171 VAL A C 1
ATOM 1184 O O . VAL A 1 171 ? 1.050 -1.238 5.573 1.00 94.06 171 VAL A O 1
ATOM 1187 N N . THR A 1 172 ? 1.268 -3.288 4.666 1.00 95.19 172 THR A N 1
ATOM 1188 C CA . THR A 1 172 ? 0.242 -3.926 5.503 1.00 95.19 172 THR A CA 1
ATOM 1189 C C . THR A 1 172 ? 0.606 -3.847 6.988 1.00 95.19 172 THR A C 1
ATOM 1191 O O . THR A 1 172 ? -0.200 -3.390 7.805 1.00 95.19 172 THR A O 1
ATOM 1194 N N . ALA A 1 173 ? 1.842 -4.201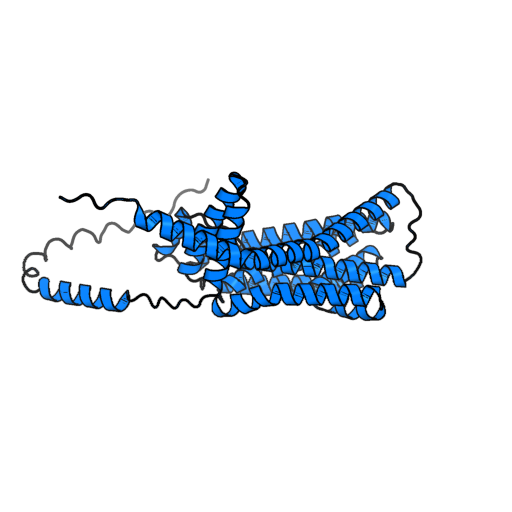 7.349 1.00 95.50 173 ALA A N 1
ATOM 1195 C CA . ALA A 1 173 ? 2.316 -4.152 8.730 1.00 95.50 173 ALA A CA 1
ATOM 1196 C C . ALA A 1 173 ? 2.361 -2.722 9.292 1.00 95.50 173 ALA A C 1
ATOM 1198 O O . ALA A 1 173 ? 1.982 -2.490 10.442 1.00 95.50 173 ALA A O 1
ATOM 1199 N N . THR A 1 174 ? 2.748 -1.737 8.481 1.00 93.31 174 THR A N 1
ATOM 1200 C CA . THR A 1 174 ? 2.753 -0.321 8.883 1.00 93.31 174 THR A CA 1
ATOM 1201 C C . THR A 1 174 ? 1.331 0.190 9.127 1.00 93.31 174 THR A C 1
ATOM 1203 O O . THR A 1 174 ? 1.072 0.894 10.104 1.00 93.31 174 THR A O 1
ATOM 1206 N N . SER A 1 175 ? 0.375 -0.228 8.296 1.00 92.75 175 SER A N 1
ATOM 1207 C CA . SER A 1 175 ? -1.051 0.096 8.454 1.00 92.75 175 SER A CA 1
ATOM 1208 C C . SER A 1 175 ? -1.638 -0.459 9.760 1.00 92.75 175 SER A C 1
ATOM 1210 O O . SER A 1 175 ? -2.482 0.181 10.405 1.00 92.75 175 SER A O 1
ATOM 1212 N N . TRP A 1 176 ? -1.163 -1.634 10.187 1.00 94.50 176 TRP A N 1
ATOM 1213 C CA . TRP A 1 176 ? -1.449 -2.191 11.509 1.00 94.50 176 TRP A CA 1
ATOM 1214 C C . TRP A 1 176 ? -0.752 -1.421 12.634 1.00 94.50 176 TRP A C 1
ATOM 1216 O O . TRP A 1 176 ? -1.379 -1.090 13.638 1.00 94.50 176 TRP A O 1
ATOM 1226 N N . TRP A 1 177 ? 0.522 -1.066 12.465 1.00 94.19 177 TRP A N 1
ATOM 1227 C CA . TRP A 1 177 ? 1.277 -0.308 13.464 1.00 94.19 177 TRP A CA 1
ATOM 1228 C C . TRP A 1 177 ? 0.597 1.014 13.831 1.00 94.19 177 TRP A C 1
ATOM 1230 O O . TRP A 1 177 ? 0.488 1.352 15.013 1.00 94.19 177 TRP A O 1
ATOM 1240 N N . VAL A 1 178 ? 0.068 1.726 12.831 1.00 90.94 178 VAL A N 1
ATOM 1241 C CA . VAL A 1 178 ? -0.667 2.980 13.044 1.00 90.94 178 VAL A CA 1
ATOM 1242 C C . VAL A 1 178 ? -1.929 2.767 13.889 1.00 90.94 178 VAL A C 1
ATOM 1244 O O . VAL A 1 178 ? -2.249 3.616 14.720 1.00 90.94 178 VAL A O 1
ATOM 1247 N N . LEU A 1 179 ? -2.612 1.625 13.739 1.00 90.00 179 LEU A N 1
ATOM 1248 C CA . LEU A 1 179 ? -3.766 1.275 14.577 1.00 90.00 179 LEU A CA 1
ATOM 1249 C C . LEU A 1 179 ? -3.366 1.138 16.046 1.00 90.00 179 LEU A C 1
ATOM 1251 O O . LEU A 1 179 ? -4.020 1.697 16.925 1.00 90.00 179 LEU A O 1
ATOM 1255 N N . LEU A 1 18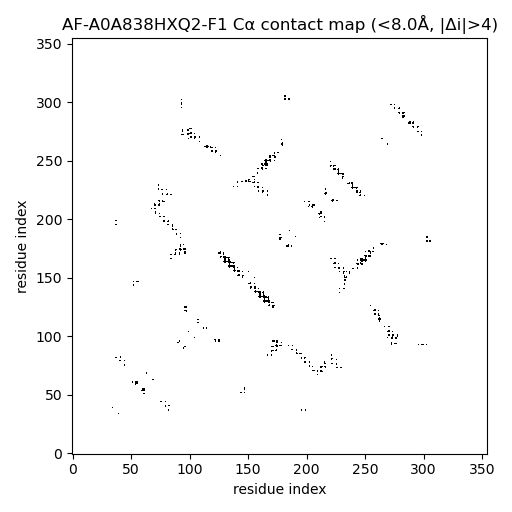0 ? -2.301 0.376 16.303 1.00 90.94 180 LEU A N 1
ATOM 1256 C CA . LEU A 1 180 ? -1.845 0.074 17.657 1.00 90.94 180 LEU A CA 1
ATOM 1257 C C . LEU A 1 180 ? -1.315 1.318 18.368 1.00 90.94 180 LEU A C 1
ATOM 1259 O O . LEU A 1 180 ? -1.465 1.474 19.578 1.00 90.94 180 LEU A O 1
ATOM 1263 N N . ARG A 1 181 ? -0.682 2.223 17.620 1.00 88.94 181 ARG A N 1
ATOM 1264 C CA . ARG A 1 181 ? -0.002 3.398 18.163 1.00 88.94 181 ARG A CA 1
ATOM 1265 C C . ARG A 1 181 ? -0.752 4.680 17.820 1.00 88.94 181 ARG A C 1
ATOM 1267 O O . ARG A 1 181 ? -0.159 5.587 17.249 1.00 88.94 181 ARG A O 1
ATOM 1274 N N . ARG A 1 182 ? -2.017 4.812 18.242 1.00 77.94 182 ARG A N 1
ATOM 1275 C CA . ARG A 1 182 ? -2.838 6.033 18.047 1.00 77.94 182 ARG A CA 1
ATOM 1276 C C . ARG A 1 182 ? -2.093 7.339 18.360 1.00 77.94 182 ARG A C 1
ATOM 1278 O O . ARG A 1 182 ? -2.062 8.238 17.533 1.00 77.94 182 ARG A O 1
ATOM 1285 N N . GLY A 1 183 ? -1.375 7.408 19.486 1.00 75.00 183 GLY A N 1
ATOM 1286 C CA . GLY A 1 183 ? -0.580 8.594 19.851 1.00 75.00 183 GLY A CA 1
ATOM 1287 C C . GLY A 1 183 ? 0.564 8.933 18.879 1.00 75.00 183 GLY A C 1
ATOM 1288 O O . GLY A 1 183 ? 1.035 10.064 18.846 1.00 75.00 183 GLY A O 1
ATOM 1289 N N . ARG A 1 184 ? 0.997 7.970 18.056 1.00 83.12 184 ARG A N 1
ATOM 1290 C CA . ARG A 1 184 ? 1.996 8.141 16.987 1.00 83.12 184 ARG A CA 1
ATOM 1291 C C . ARG A 1 184 ? 1.380 8.120 15.585 1.00 83.12 184 ARG A C 1
ATOM 1293 O O . ARG A 1 184 ? 2.086 8.402 14.619 1.00 83.12 184 ARG A O 1
ATOM 1300 N N . ALA A 1 185 ? 0.078 7.862 15.454 1.00 82.81 185 ALA A N 1
ATOM 1301 C CA . ALA A 1 185 ? -0.628 7.916 14.178 1.00 82.81 185 ALA A CA 1
ATOM 1302 C C . ALA A 1 185 ? -0.522 9.312 13.558 1.00 82.81 185 ALA A C 1
ATOM 1304 O O . ALA A 1 185 ? -0.293 9.430 12.360 1.00 82.81 185 ALA A O 1
ATOM 1305 N N . ALA A 1 186 ? -0.575 10.367 14.378 1.00 84.31 186 ALA A N 1
ATOM 1306 C CA . ALA A 1 186 ? -0.355 11.740 13.929 1.00 84.31 186 ALA A CA 1
ATOM 1307 C C . ALA A 1 186 ? 1.018 11.943 13.272 1.00 84.31 186 ALA A C 1
ATOM 1309 O O . ALA A 1 186 ? 1.110 12.666 12.284 1.00 84.31 186 ALA A O 1
ATOM 1310 N N . VAL A 1 187 ? 2.067 11.283 13.776 1.00 86.44 187 VAL A N 1
ATOM 1311 C CA . VAL A 1 187 ? 3.415 11.364 13.196 1.00 86.44 187 VAL A CA 1
ATOM 1312 C C . VAL A 1 187 ? 3.433 10.728 11.813 1.00 86.44 187 VAL A C 1
ATOM 1314 O O . VAL A 1 187 ? 3.953 11.332 10.888 1.00 86.44 187 VAL A O 1
ATOM 1317 N N . VAL A 1 188 ? 2.808 9.563 11.629 1.00 85.31 188 VAL A N 1
ATOM 1318 C CA . VAL A 1 188 ? 2.741 8.920 10.305 1.00 85.31 188 VAL A CA 1
ATOM 1319 C C . VAL A 1 188 ? 1.831 9.697 9.358 1.00 85.31 188 VAL A C 1
ATOM 1321 O O . VAL A 1 188 ? 2.204 9.949 8.219 1.00 85.31 188 VAL A O 1
ATOM 1324 N N . LEU A 1 189 ? 0.663 10.145 9.814 1.00 84.38 189 LEU A N 1
ATOM 1325 C CA . LEU A 1 189 ? -0.302 10.867 8.980 1.00 84.38 189 LEU A CA 1
ATOM 1326 C C . LEU A 1 189 ? 0.195 12.254 8.553 1.00 84.38 189 LEU A C 1
ATOM 1328 O O . LEU A 1 189 ? -0.136 12.689 7.455 1.00 84.38 189 LEU A O 1
ATOM 1332 N N . ARG A 1 190 ? 0.989 12.938 9.388 1.00 85.50 190 ARG A N 1
ATOM 1333 C CA . ARG A 1 190 ? 1.637 14.218 9.043 1.00 85.50 190 ARG A CA 1
ATOM 1334 C C . ARG A 1 190 ? 2.987 14.023 8.359 1.00 85.50 190 ARG A C 1
ATOM 1336 O O . ARG A 1 190 ? 3.356 14.819 7.509 1.00 85.50 190 ARG A O 1
ATOM 1343 N N . GLY A 1 191 ? 3.708 12.963 8.709 1.00 84.19 191 GLY A N 1
ATOM 1344 C CA . GLY A 1 191 ? 5.022 12.642 8.162 1.00 84.19 191 GLY A CA 1
ATOM 1345 C C . GLY A 1 191 ? 4.953 12.078 6.749 1.00 84.19 191 GLY A C 1
ATOM 1346 O O . GLY A 1 191 ? 5.778 12.446 5.933 1.00 84.19 191 GLY A O 1
ATOM 1347 N N . THR A 1 192 ? 3.953 11.256 6.419 1.00 84.25 192 THR A N 1
ATOM 1348 C CA . THR A 1 192 ? 3.773 10.696 5.063 1.00 84.25 192 THR A CA 1
ATOM 1349 C C . THR A 1 192 ? 3.624 11.754 3.964 1.00 84.25 192 THR A C 1
ATOM 1351 O O . THR A 1 192 ? 4.310 11.611 2.953 1.00 84.25 192 THR A O 1
ATOM 1354 N N . PRO A 1 193 ? 2.824 12.833 4.108 1.00 81.06 193 PRO A N 1
ATOM 1355 C CA . PRO A 1 193 ? 2.783 13.884 3.097 1.00 81.06 193 PRO A CA 1
ATOM 1356 C C . PRO A 1 193 ? 4.078 14.689 3.034 1.00 81.06 193 PRO A C 1
ATOM 1358 O O . PRO A 1 193 ? 4.530 14.973 1.931 1.00 81.06 193 PRO A O 1
ATOM 1361 N N . VAL A 1 194 ? 4.712 14.989 4.174 1.00 84.69 194 VAL A N 1
ATOM 1362 C CA . VAL A 1 194 ? 6.013 15.684 4.204 1.00 84.69 194 VAL A CA 1
ATOM 1363 C C . VAL A 1 194 ? 7.088 14.843 3.516 1.00 84.69 194 VAL A C 1
ATOM 1365 O O . VAL A 1 194 ? 7.790 15.332 2.637 1.00 84.69 194 VAL A O 1
ATOM 1368 N N . LEU A 1 195 ? 7.171 13.557 3.845 1.00 81.50 195 LEU A N 1
ATOM 1369 C CA . LEU A 1 195 ? 8.078 12.609 3.211 1.00 81.50 195 LEU A CA 1
ATOM 1370 C C . LEU A 1 195 ? 7.794 12.511 1.710 1.00 81.50 195 LEU A C 1
ATOM 1372 O O . LEU A 1 195 ? 8.726 12.589 0.924 1.00 81.50 195 LEU A O 1
ATOM 1376 N N . GLY A 1 196 ? 6.522 12.448 1.306 1.00 79.25 196 GLY A N 1
ATOM 1377 C CA . GLY A 1 196 ? 6.127 12.491 -0.102 1.00 79.25 196 GLY A CA 1
ATOM 1378 C C . GLY A 1 196 ? 6.588 13.770 -0.811 1.00 79.25 196 GLY A C 1
ATOM 1379 O O . GLY A 1 196 ? 7.142 13.695 -1.903 1.00 79.25 196 GLY A O 1
ATOM 1380 N N . THR A 1 197 ? 6.443 14.942 -0.181 1.00 78.75 197 THR A N 1
ATOM 1381 C CA . THR A 1 197 ? 6.947 16.205 -0.749 1.00 78.75 197 THR A CA 1
ATOM 1382 C C . THR A 1 197 ? 8.470 16.245 -0.835 1.00 78.75 197 THR A C 1
ATOM 1384 O O . THR A 1 197 ? 8.999 16.744 -1.822 1.00 78.75 197 THR A O 1
ATOM 1387 N N . LEU A 1 198 ? 9.180 15.682 0.148 1.00 81.50 198 LEU A N 1
ATOM 1388 C CA . LEU A 1 198 ? 10.641 15.587 0.134 1.00 81.50 198 LEU A CA 1
ATOM 1389 C C . LEU A 1 198 ? 11.131 14.613 -0.939 1.00 81.50 198 LEU A C 1
ATOM 1391 O O . LEU A 1 198 ? 12.086 14.927 -1.642 1.00 81.50 198 LEU A O 1
ATOM 1395 N N . ILE A 1 199 ? 10.456 13.472 -1.109 1.00 80.19 199 ILE A N 1
ATOM 1396 C CA . ILE A 1 199 ? 10.719 12.522 -2.194 1.00 80.19 199 ILE A CA 1
ATOM 1397 C C . ILE A 1 199 ? 10.527 13.229 -3.532 1.00 80.19 199 ILE A C 1
ATOM 1399 O O . ILE A 1 199 ? 11.425 13.193 -4.367 1.00 80.19 199 ILE A O 1
ATOM 1403 N N . LEU A 1 200 ? 9.406 13.925 -3.728 1.00 79.56 200 LEU A N 1
ATOM 1404 C CA . LEU A 1 200 ? 9.132 14.633 -4.974 1.00 79.56 200 LEU A CA 1
ATOM 1405 C C . LEU A 1 200 ? 10.172 15.727 -5.254 1.00 79.56 200 LEU A C 1
ATOM 1407 O O . LEU A 1 200 ? 10.714 15.786 -6.354 1.00 79.56 200 LEU A O 1
ATOM 1411 N N . ALA A 1 201 ? 10.501 16.552 -4.258 1.00 79.56 201 ALA A N 1
ATOM 1412 C CA . ALA A 1 201 ? 11.532 17.578 -4.385 1.00 79.56 201 ALA A CA 1
ATOM 1413 C C . ALA A 1 201 ? 12.906 16.966 -4.704 1.00 79.56 201 ALA A C 1
ATOM 1415 O O . ALA A 1 201 ? 13.600 17.443 -5.599 1.00 79.56 201 ALA A O 1
ATOM 1416 N N . GLY A 1 202 ? 13.272 15.872 -4.029 1.00 76.94 202 GLY A N 1
ATOM 1417 C CA . GLY A 1 202 ? 14.491 15.114 -4.306 1.00 76.94 202 GLY A CA 1
ATOM 1418 C C . GLY A 1 202 ? 14.505 14.508 -5.709 1.00 76.94 202 GLY A C 1
ATOM 1419 O O . GLY A 1 202 ? 15.550 14.478 -6.346 1.00 76.94 202 GLY A O 1
ATOM 1420 N N . THR A 1 203 ? 13.345 14.106 -6.226 1.00 72.25 203 THR A N 1
ATOM 1421 C CA . THR A 1 203 ? 13.182 13.580 -7.590 1.00 72.25 203 THR A CA 1
ATOM 1422 C C . THR A 1 203 ? 13.392 14.671 -8.629 1.00 72.25 203 THR A C 1
ATOM 1424 O O . THR A 1 203 ? 14.172 14.487 -9.557 1.00 72.25 203 THR A O 1
ATOM 1427 N N . ILE A 1 204 ? 12.764 15.837 -8.443 1.00 76.94 204 ILE A N 1
ATOM 1428 C CA . ILE A 1 204 ? 12.973 17.013 -9.299 1.00 76.94 204 ILE A CA 1
ATOM 1429 C C . ILE A 1 204 ? 14.454 17.404 -9.287 1.00 76.94 204 ILE A C 1
ATOM 1431 O O . ILE A 1 204 ? 15.048 17.655 -10.332 1.00 76.94 204 ILE A O 1
ATOM 1435 N N . LEU A 1 205 ? 15.082 17.395 -8.110 1.00 78.25 205 LEU A N 1
ATOM 1436 C CA . LEU A 1 205 ? 16.500 17.700 -7.983 1.00 78.25 205 LEU A CA 1
ATOM 1437 C C . LEU A 1 205 ? 17.387 16.635 -8.649 1.00 78.25 205 LEU A C 1
ATOM 1439 O O . LEU A 1 205 ? 18.388 16.995 -9.260 1.00 78.25 205 LEU A O 1
ATOM 1443 N N . ALA A 1 206 ? 17.017 15.353 -8.587 1.00 69.75 206 ALA A N 1
ATOM 1444 C CA . ALA A 1 206 ? 17.721 14.264 -9.264 1.00 69.75 206 ALA A CA 1
ATOM 1445 C C . ALA A 1 206 ? 17.610 14.349 -10.796 1.00 69.75 206 ALA A C 1
ATOM 1447 O O . ALA A 1 206 ? 18.568 14.014 -11.489 1.00 69.75 206 ALA A O 1
ATOM 1448 N N . LEU A 1 207 ? 16.496 14.861 -11.334 1.00 72.38 207 LEU A N 1
ATOM 1449 C CA . LEU A 1 207 ? 16.374 15.163 -12.766 1.00 72.38 207 LEU A CA 1
ATOM 1450 C C . LEU A 1 207 ? 17.354 16.261 -13.201 1.00 72.38 207 LEU A C 1
ATOM 1452 O O . LEU A 1 207 ? 17.957 16.164 -14.268 1.00 72.38 207 LEU A O 1
ATOM 1456 N N . LEU A 1 208 ? 17.546 17.279 -12.355 1.00 80.50 208 LEU A N 1
ATOM 1457 C CA . LEU A 1 208 ? 18.491 18.375 -12.596 1.00 80.50 208 LEU A CA 1
ATOM 1458 C C . LEU A 1 208 ? 19.951 17.965 -12.335 1.00 80.50 208 LEU A C 1
ATOM 1460 O O . LEU A 1 208 ? 20.871 18.512 -12.942 1.00 80.50 208 LEU A O 1
ATOM 1464 N N . ARG A 1 209 ? 20.177 17.024 -11.412 1.00 80.00 209 ARG A N 1
ATOM 1465 C CA . ARG A 1 209 ? 21.491 16.527 -10.983 1.00 80.00 209 ARG A CA 1
ATOM 1466 C C . ARG A 1 209 ? 21.456 15.001 -10.805 1.00 80.00 209 ARG A C 1
ATOM 1468 O O . ARG A 1 209 ? 21.209 14.531 -9.692 1.00 80.00 209 ARG A O 1
ATOM 1475 N N . PRO A 1 210 ? 21.772 14.225 -11.860 1.00 69.38 210 PRO A N 1
ATOM 1476 C CA . PRO A 1 210 ? 21.664 12.760 -11.861 1.00 69.38 210 PRO A CA 1
ATOM 1477 C C . PRO A 1 210 ? 22.430 12.061 -10.730 1.00 69.38 210 PRO A C 1
ATOM 1479 O O . PRO A 1 210 ? 21.980 11.040 -10.214 1.00 69.38 210 PRO A O 1
ATOM 1482 N N . SER A 1 211 ? 23.537 12.652 -10.266 1.00 72.50 211 SER A N 1
ATOM 1483 C CA . SER A 1 211 ? 24.332 12.140 -9.141 1.00 72.50 211 SER A CA 1
ATOM 1484 C C . SER A 1 211 ? 23.545 12.012 -7.829 1.00 72.50 211 SER A C 1
ATOM 1486 O O . SER A 1 211 ? 23.881 11.176 -6.992 1.00 72.50 211 SER A O 1
ATOM 1488 N N . LEU A 1 212 ? 22.468 12.785 -7.649 1.00 69.12 212 LEU A N 1
ATOM 1489 C CA . LEU A 1 212 ? 21.592 12.702 -6.475 1.00 69.12 212 LEU A CA 1
ATOM 1490 C C . LEU A 1 212 ? 20.548 11.582 -6.578 1.00 69.12 212 LEU A C 1
ATOM 1492 O O . LEU A 1 212 ? 19.998 11.171 -5.555 1.00 69.12 212 LEU A O 1
ATOM 1496 N N . GLY A 1 213 ? 20.314 11.033 -7.775 1.00 62.66 213 GLY A N 1
ATOM 1497 C CA . GLY A 1 213 ? 19.412 9.897 -7.983 1.00 62.66 213 GLY A CA 1
ATOM 1498 C C . GLY A 1 213 ? 19.832 8.655 -7.192 1.00 62.66 213 GLY A C 1
ATOM 1499 O O . GLY A 1 213 ? 18.984 7.889 -6.733 1.00 62.66 213 GLY A O 1
ATOM 1500 N N . TRP A 1 214 ? 21.135 8.507 -6.929 1.00 67.62 214 TRP A N 1
ATOM 1501 C CA . TRP A 1 214 ? 21.670 7.402 -6.136 1.00 67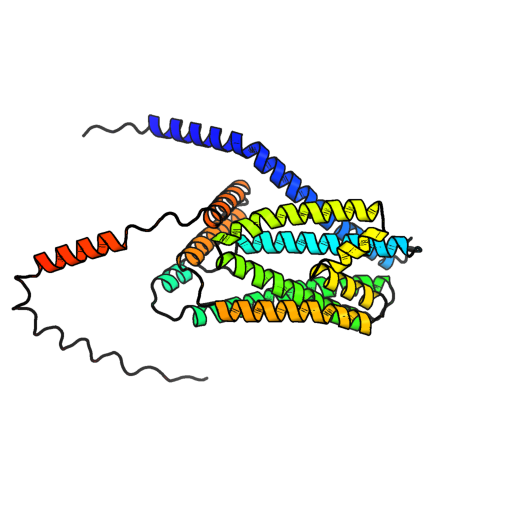.62 214 TRP A CA 1
ATOM 1502 C C . TRP A 1 214 ? 21.229 7.445 -4.668 1.00 67.62 214 TRP A C 1
ATOM 1504 O O . TRP A 1 214 ? 20.943 6.408 -4.074 1.00 67.62 214 TRP A O 1
ATOM 1514 N N . VAL A 1 215 ? 21.093 8.643 -4.093 1.00 69.50 215 VAL A N 1
ATOM 1515 C CA . VAL A 1 215 ? 20.639 8.818 -2.704 1.00 69.50 215 VAL A CA 1
ATOM 1516 C C . VAL A 1 215 ? 19.188 8.362 -2.555 1.00 69.50 215 VAL A C 1
ATOM 1518 O O . VAL A 1 215 ? 18.845 7.672 -1.595 1.00 69.50 215 VAL A O 1
ATOM 1521 N N . VAL A 1 216 ? 18.338 8.685 -3.535 1.00 66.00 216 VAL A N 1
ATOM 1522 C CA . VAL A 1 216 ? 16.934 8.249 -3.555 1.00 66.00 216 VAL A CA 1
ATOM 1523 C C . VAL A 1 216 ? 16.846 6.729 -3.719 1.00 66.00 216 VAL A C 1
ATOM 1525 O O . VAL A 1 216 ? 16.086 6.085 -2.996 1.00 66.00 216 VAL A O 1
ATOM 1528 N N . ALA A 1 217 ? 17.675 6.133 -4.578 1.00 63.72 217 ALA A N 1
ATOM 1529 C CA . ALA A 1 217 ? 17.713 4.684 -4.780 1.00 63.72 217 ALA A CA 1
ATOM 1530 C C . ALA A 1 217 ? 18.156 3.893 -3.529 1.00 63.72 217 ALA A C 1
ATOM 1532 O O . ALA A 1 217 ? 17.793 2.732 -3.385 1.00 63.72 217 ALA A O 1
ATOM 1533 N N . TRP A 1 218 ? 18.884 4.512 -2.594 1.00 72.06 218 TRP A N 1
ATOM 1534 C CA . TRP A 1 218 ? 19.334 3.879 -1.343 1.00 72.06 218 TRP A CA 1
ATOM 1535 C C . TRP A 1 218 ? 18.457 4.172 -0.122 1.00 72.06 218 TRP A C 1
ATOM 1537 O O . TRP A 1 218 ? 18.730 3.687 0.976 1.00 72.06 218 TRP A O 1
ATOM 1547 N N . SER A 1 219 ? 17.397 4.961 -0.285 1.00 71.00 219 SER A N 1
ATOM 1548 C CA . SER A 1 219 ? 16.680 5.566 0.844 1.00 71.00 219 SER A CA 1
ATOM 1549 C C . SER A 1 219 ? 15.709 4.641 1.598 1.00 71.00 219 SER A C 1
ATOM 1551 O O . SER A 1 219 ? 14.999 5.109 2.486 1.00 71.00 219 SER A O 1
ATOM 1553 N N . GLY A 1 220 ? 15.698 3.333 1.314 1.00 81.50 220 GLY A N 1
ATOM 1554 C CA . GLY A 1 220 ? 14.936 2.354 2.091 1.00 81.50 220 GLY A CA 1
ATOM 1555 C C . GLY A 1 220 ? 14.337 1.214 1.260 1.00 81.50 220 GLY A C 1
ATOM 1556 O O . GLY A 1 220 ? 14.817 0.931 0.161 1.00 81.50 220 GLY A O 1
ATOM 1557 N N . PRO A 1 221 ? 13.262 0.570 1.755 1.00 78.75 221 PRO A N 1
ATOM 1558 C CA . PRO A 1 221 ? 12.659 -0.606 1.119 1.00 78.75 221 PRO A CA 1
ATOM 1559 C C . PRO A 1 221 ? 12.167 -0.380 -0.317 1.00 78.75 221 PRO A C 1
ATOM 1561 O O . PRO A 1 221 ? 12.258 -1.282 -1.145 1.00 78.75 221 PRO A O 1
ATOM 1564 N N . TRP A 1 222 ? 11.686 0.826 -0.642 1.00 80.50 222 TRP A N 1
ATOM 1565 C CA . TRP A 1 222 ? 11.309 1.189 -2.016 1.00 80.50 222 TRP A CA 1
ATOM 1566 C C . TRP A 1 222 ? 12.526 1.255 -2.946 1.00 80.50 222 TRP A C 1
ATOM 1568 O O . TRP A 1 222 ? 12.448 0.826 -4.093 1.00 80.50 222 TRP A O 1
ATOM 1578 N N . GLY A 1 223 ? 13.659 1.747 -2.440 1.00 80.75 223 GLY A N 1
ATOM 1579 C CA . GLY A 1 223 ? 14.917 1.827 -3.171 1.00 80.75 223 GLY A CA 1
ATOM 1580 C C . GLY A 1 223 ? 15.477 0.443 -3.485 1.00 80.75 223 GLY A C 1
ATOM 1581 O O . GLY A 1 223 ? 15.760 0.142 -4.642 1.00 80.75 223 GLY A O 1
ATOM 1582 N N . TRP A 1 224 ? 15.502 -0.449 -2.489 1.00 84.00 224 TRP A N 1
ATOM 1583 C CA . TRP A 1 224 ? 15.889 -1.851 -2.684 1.00 84.00 224 TRP A CA 1
ATOM 1584 C C . TRP A 1 224 ? 14.986 -2.557 -3.698 1.00 84.00 224 TRP A C 1
ATOM 1586 O O . TRP A 1 224 ? 15.469 -3.323 -4.530 1.00 84.00 224 TRP A O 1
ATOM 1596 N N . MET A 1 225 ? 13.681 -2.267 -3.693 1.00 83.94 225 MET A N 1
ATOM 1597 C CA . MET A 1 225 ? 12.760 -2.819 -4.686 1.00 83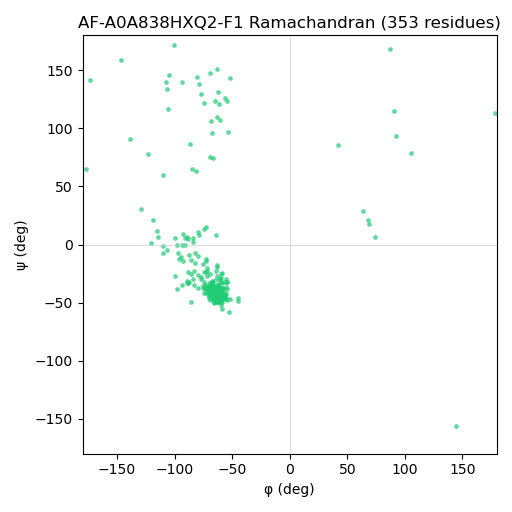.94 225 MET A CA 1
ATOM 1598 C C . MET A 1 225 ? 13.103 -2.363 -6.110 1.00 83.94 225 MET A C 1
ATOM 1600 O O . MET A 1 225 ? 13.175 -3.192 -7.017 1.00 83.94 225 MET A O 1
ATOM 1604 N N . VAL A 1 226 ? 13.360 -1.069 -6.315 1.00 79.19 226 VAL A N 1
ATOM 1605 C CA . VAL A 1 226 ? 13.713 -0.545 -7.643 1.00 79.19 226 VAL A CA 1
ATOM 1606 C C . VAL A 1 226 ? 15.095 -1.007 -8.094 1.00 79.19 226 VAL A C 1
ATOM 1608 O O . VAL A 1 226 ? 15.258 -1.359 -9.258 1.00 79.19 226 VAL A O 1
ATOM 1611 N N . GLN A 1 227 ? 16.068 -1.105 -7.189 1.00 83.38 227 GLN A N 1
ATOM 1612 C CA . GLN A 1 227 ? 17.384 -1.672 -7.492 1.00 83.38 227 GLN A CA 1
ATOM 1613 C C . GLN A 1 227 ? 17.294 -3.152 -7.879 1.00 83.38 227 GLN A C 1
ATOM 1615 O O . GLN A 1 227 ? 17.958 -3.573 -8.825 1.00 83.38 227 GLN A O 1
ATOM 1620 N N . SER A 1 228 ? 16.427 -3.925 -7.214 1.00 82.50 228 SER A N 1
ATOM 1621 C CA . SER A 1 228 ? 16.144 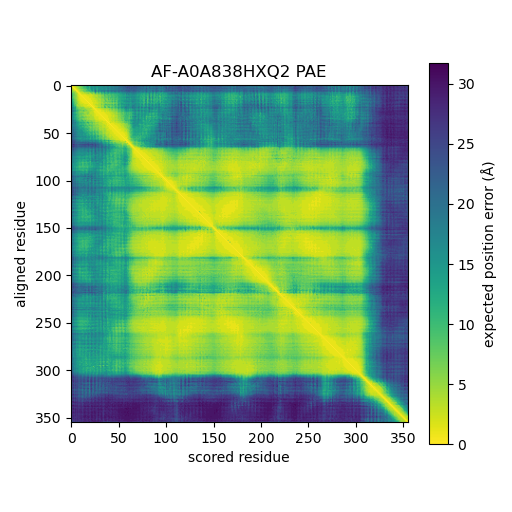-5.318 -7.587 1.00 82.50 228 SER A CA 1
ATOM 1622 C C . SER A 1 228 ? 15.590 -5.398 -9.003 1.00 82.50 228 SER A C 1
ATOM 1624 O O . SER A 1 228 ? 16.081 -6.172 -9.818 1.00 82.50 228 SER A O 1
ATOM 1626 N N . LEU A 1 229 ? 14.592 -4.566 -9.306 1.00 77.25 229 LEU A N 1
ATOM 1627 C CA . LEU A 1 229 ? 13.941 -4.517 -10.609 1.00 77.25 229 LEU A CA 1
ATOM 1628 C C . LEU A 1 229 ? 14.922 -4.109 -11.717 1.00 77.25 229 LEU A C 1
ATOM 1630 O O . LEU A 1 229 ? 14.978 -4.766 -12.754 1.00 77.25 229 LEU A O 1
ATOM 1634 N N . ALA A 1 230 ? 15.725 -3.071 -11.484 1.00 78.62 230 ALA A N 1
ATOM 1635 C CA . ALA A 1 230 ? 16.729 -2.593 -12.429 1.00 78.62 230 ALA A CA 1
ATOM 1636 C C . ALA A 1 230 ? 17.812 -3.652 -12.689 1.00 78.62 230 ALA A C 1
ATOM 1638 O O . ALA A 1 230 ? 18.108 -3.962 -13.842 1.00 78.62 230 ALA A O 1
ATOM 1639 N N . ALA A 1 231 ? 18.355 -4.264 -11.631 1.00 79.19 231 ALA A N 1
ATOM 1640 C CA . ALA A 1 231 ? 19.359 -5.317 -11.754 1.00 79.19 231 ALA A CA 1
ATOM 1641 C C . ALA A 1 231 ? 18.809 -6.556 -12.475 1.00 79.19 231 ALA A C 1
ATOM 1643 O O . ALA A 1 231 ? 19.490 -7.116 -13.332 1.00 79.19 231 ALA A O 1
ATOM 1644 N N . ALA A 1 232 ? 17.571 -6.965 -12.178 1.00 78.94 232 ALA A N 1
ATOM 1645 C CA . ALA A 1 232 ? 16.962 -8.124 -12.822 1.00 78.94 232 ALA A CA 1
ATOM 1646 C C . ALA A 1 232 ? 16.691 -7.865 -14.311 1.00 78.94 232 ALA A C 1
ATOM 1648 O O . ALA A 1 232 ? 16.968 -8.720 -15.149 1.00 78.94 232 ALA A O 1
ATOM 1649 N N . SER A 1 233 ? 16.228 -6.657 -14.640 1.00 69.81 233 SER A N 1
ATOM 1650 C CA . SER A 1 233 ? 15.976 -6.226 -16.020 1.00 69.81 233 SER A CA 1
ATOM 1651 C C . SER A 1 233 ? 17.263 -6.160 -16.852 1.00 69.81 233 SER A C 1
ATOM 1653 O O . SER A 1 233 ? 17.229 -6.454 -18.044 1.00 69.81 233 SER A O 1
ATOM 1655 N N . ALA A 1 234 ? 18.400 -5.861 -16.213 1.00 71.06 234 ALA A N 1
ATOM 1656 C CA . ALA A 1 234 ? 19.737 -5.867 -16.810 1.00 71.06 234 ALA A CA 1
ATOM 1657 C C . ALA A 1 234 ? 20.416 -7.257 -16.840 1.00 71.06 234 ALA A C 1
ATOM 1659 O O . ALA A 1 234 ? 21.592 -7.358 -17.180 1.00 71.06 234 ALA A O 1
ATOM 1660 N N . GLY A 1 235 ? 19.726 -8.333 -16.438 1.00 74.44 235 GLY A N 1
ATOM 1661 C CA . GLY A 1 235 ? 20.294 -9.689 -16.389 1.00 74.44 235 GLY A CA 1
ATOM 1662 C C . GLY A 1 235 ? 21.275 -9.945 -15.232 1.00 74.44 235 GLY A C 1
ATOM 1663 O O . GLY A 1 235 ? 21.853 -11.028 -15.134 1.00 74.44 235 GLY A O 1
ATOM 1664 N N . LEU A 1 236 ? 21.440 -8.992 -14.309 1.00 82.38 236 LEU A N 1
ATOM 1665 C CA . LEU A 1 236 ? 22.328 -9.081 -13.145 1.00 82.38 236 LEU A CA 1
ATOM 1666 C C . LEU A 1 236 ? 21.633 -9.791 -11.974 1.00 82.38 236 LEU A C 1
ATOM 1668 O O . LEU A 1 236 ? 21.379 -9.206 -10.920 1.00 82.38 236 LEU A O 1
ATOM 1672 N N . TRP A 1 237 ? 21.311 -11.071 -12.156 1.00 81.75 237 TRP A N 1
ATOM 1673 C CA . TRP A 1 237 ? 20.467 -11.840 -11.234 1.00 81.75 237 TRP A CA 1
ATOM 1674 C C . TRP A 1 237 ? 21.006 -11.910 -9.792 1.00 81.75 237 TRP A C 1
ATOM 1676 O O . TRP A 1 237 ? 20.225 -11.788 -8.851 1.00 81.75 237 TRP A O 1
ATOM 1686 N N . LEU A 1 238 ? 22.326 -12.027 -9.595 1.00 85.31 238 LEU A N 1
ATOM 1687 C CA . LEU A 1 238 ? 22.941 -12.025 -8.257 1.00 85.31 238 LEU A CA 1
ATOM 1688 C C . LEU A 1 238 ? 22.734 -10.694 -7.529 1.00 85.31 238 LEU A C 1
ATOM 1690 O O . LEU A 1 238 ? 22.360 -10.677 -6.358 1.00 85.31 238 LEU A O 1
ATOM 1694 N N . ALA A 1 239 ? 22.941 -9.579 -8.232 1.00 83.81 239 ALA A N 1
ATOM 1695 C CA . ALA A 1 239 ? 22.703 -8.253 -7.676 1.00 83.81 239 ALA A CA 1
ATOM 1696 C C . ALA A 1 239 ? 21.212 -8.056 -7.378 1.00 83.81 239 ALA A C 1
ATOM 1698 O O . ALA A 1 239 ? 20.851 -7.558 -6.315 1.00 83.81 239 ALA A O 1
ATOM 1699 N N . ALA A 1 240 ? 20.342 -8.518 -8.277 1.00 83.62 240 ALA A N 1
ATOM 1700 C CA . ALA A 1 240 ? 18.900 -8.437 -8.110 1.00 83.62 240 ALA A CA 1
ATOM 1701 C C . ALA A 1 240 ? 18.417 -9.195 -6.860 1.00 83.62 240 ALA A C 1
ATOM 1703 O O . ALA A 1 240 ? 17.634 -8.660 -6.076 1.00 83.62 240 ALA A O 1
ATOM 1704 N N . LEU A 1 241 ? 18.933 -10.407 -6.624 1.00 86.75 241 LEU A N 1
ATOM 1705 C CA . LEU A 1 241 ? 18.659 -11.177 -5.407 1.00 86.75 241 LEU A CA 1
ATOM 1706 C C . LEU A 1 241 ? 19.199 -10.486 -4.149 1.00 86.75 241 LEU A C 1
ATOM 1708 O O . LEU A 1 241 ? 18.512 -10.458 -3.126 1.00 86.75 241 LEU A O 1
ATOM 1712 N N . GLY A 1 242 ? 20.395 -9.895 -4.238 1.00 86.06 242 GLY A N 1
ATOM 1713 C CA . GLY A 1 242 ? 21.008 -9.130 -3.152 1.00 86.06 242 GLY A CA 1
ATOM 1714 C C . GLY A 1 242 ? 20.140 -7.964 -2.672 1.00 86.06 242 GLY A C 1
ATOM 1715 O O . GLY A 1 242 ? 20.126 -7.674 -1.479 1.00 86.06 242 GLY A O 1
ATOM 1716 N N . TRP A 1 243 ? 19.364 -7.350 -3.570 1.00 84.56 243 TRP A N 1
ATOM 1717 C CA . TRP A 1 243 ? 18.435 -6.262 -3.247 1.00 84.56 243 TRP A CA 1
ATOM 1718 C C . TRP A 1 243 ? 17.029 -6.735 -2.860 1.00 84.56 243 TRP A C 1
ATOM 1720 O O . TRP A 1 243 ? 16.391 -6.135 -1.988 1.00 84.56 243 TRP A O 1
ATOM 1730 N N . ALA A 1 244 ? 16.549 -7.833 -3.447 1.00 88.81 244 ALA A N 1
ATOM 1731 C CA . ALA A 1 244 ? 15.223 -8.361 -3.140 1.00 88.81 244 ALA A CA 1
ATOM 1732 C C . ALA A 1 244 ? 15.173 -8.956 -1.726 1.00 88.81 244 ALA A C 1
ATOM 1734 O O . ALA A 1 244 ? 14.171 -8.805 -1.021 1.00 88.81 244 ALA A O 1
ATOM 1735 N N . GLY A 1 245 ? 16.276 -9.577 -1.292 1.00 90.50 245 GLY A N 1
ATOM 1736 C CA . GLY A 1 245 ? 16.431 -10.173 0.033 1.00 90.50 245 GLY A CA 1
ATOM 1737 C C . GLY A 1 245 ? 16.105 -9.204 1.178 1.00 90.50 245 GLY A C 1
ATOM 1738 O O . GLY A 1 245 ? 15.191 -9.492 1.948 1.00 90.50 245 GLY A O 1
ATOM 1739 N N . PRO A 1 246 ? 16.777 -8.043 1.295 1.00 88.56 246 PRO A N 1
ATOM 1740 C CA . PRO A 1 246 ? 16.493 -7.044 2.325 1.00 88.56 246 PRO A CA 1
ATOM 1741 C C . PRO A 1 246 ? 15.035 -6.569 2.363 1.00 88.56 246 PRO A C 1
ATOM 1743 O O . PRO A 1 246 ? 14.464 -6.471 3.451 1.00 88.56 246 PRO A O 1
ATOM 1746 N N . SER A 1 247 ? 14.407 -6.321 1.204 1.00 89.31 247 SER A N 1
ATOM 1747 C CA . SER A 1 247 ? 12.986 -5.931 1.135 1.00 89.31 247 SER A CA 1
ATOM 1748 C C . SER A 1 247 ? 12.081 -7.030 1.697 1.00 89.31 247 SER A C 1
ATOM 1750 O O . SER A 1 247 ? 11.228 -6.776 2.554 1.00 89.31 247 SER A O 1
ATOM 1752 N N . LEU A 1 248 ? 12.307 -8.277 1.271 1.00 93.38 248 LEU A N 1
ATOM 1753 C CA . LEU A 1 248 ? 11.531 -9.426 1.722 1.00 93.38 248 LEU A CA 1
ATOM 1754 C C . LEU A 1 248 ? 11.735 -9.697 3.218 1.00 93.38 248 LEU A C 1
ATOM 1756 O O . LEU A 1 248 ? 10.762 -9.884 3.946 1.00 93.38 248 LEU A O 1
ATOM 1760 N N . VAL A 1 249 ? 12.979 -9.654 3.702 1.00 94.06 249 VAL A N 1
ATOM 1761 C CA . VAL A 1 249 ? 13.314 -9.827 5.124 1.00 94.06 249 VAL A CA 1
ATOM 1762 C C . VAL A 1 249 ? 12.647 -8.745 5.972 1.00 94.06 249 VAL A C 1
ATOM 1764 O O . VAL A 1 249 ? 12.043 -9.067 6.997 1.00 94.06 249 VAL A O 1
ATOM 1767 N N . ALA A 1 250 ? 12.687 -7.482 5.540 1.00 92.69 250 ALA A N 1
ATOM 1768 C CA . ALA A 1 250 ? 12.021 -6.385 6.236 1.00 92.69 250 ALA A CA 1
ATOM 1769 C C . ALA A 1 250 ? 10.495 -6.584 6.288 1.00 92.69 250 ALA A C 1
ATOM 1771 O O . ALA A 1 250 ? 9.891 -6.442 7.355 1.00 92.69 250 ALA A O 1
ATOM 1772 N N . GLY A 1 251 ? 9.874 -6.982 5.173 1.00 94.38 251 GLY A N 1
ATOM 1773 C CA . GLY A 1 251 ? 8.445 -7.296 5.105 1.00 94.38 251 GLY A CA 1
ATOM 1774 C C . GLY A 1 251 ? 8.033 -8.462 5.998 1.00 94.38 251 GLY A C 1
ATOM 1775 O O . GLY A 1 251 ? 7.064 -8.355 6.756 1.00 94.38 251 GLY A O 1
ATOM 1776 N N . LEU A 1 252 ? 8.794 -9.557 5.983 1.00 97.06 252 LEU A N 1
ATOM 1777 C CA . LEU A 1 252 ? 8.553 -10.722 6.835 1.00 97.06 252 LEU A CA 1
ATOM 1778 C C . LEU A 1 252 ? 8.736 -10.387 8.319 1.00 97.06 252 LEU A C 1
ATOM 1780 O O . LEU A 1 252 ? 7.906 -10.776 9.143 1.00 97.06 252 LEU A O 1
ATOM 1784 N N . ALA A 1 253 ? 9.774 -9.625 8.672 1.00 96.25 253 ALA A N 1
ATOM 1785 C CA . ALA A 1 253 ? 10.007 -9.175 10.041 1.00 96.25 253 ALA A CA 1
ATOM 1786 C C . ALA A 1 253 ? 8.863 -8.280 10.545 1.00 96.25 253 ALA A C 1
ATOM 1788 O O . ALA A 1 253 ? 8.343 -8.501 11.643 1.00 96.25 253 ALA A O 1
ATOM 1789 N N . ALA A 1 254 ? 8.413 -7.324 9.726 1.00 95.56 254 ALA A N 1
ATOM 1790 C CA . ALA A 1 254 ? 7.290 -6.449 10.051 1.00 95.56 254 ALA A CA 1
ATOM 1791 C C . ALA A 1 254 ? 5.967 -7.225 10.174 1.00 95.56 254 ALA A C 1
ATOM 1793 O O . ALA A 1 254 ? 5.179 -6.970 11.085 1.00 95.56 254 ALA A O 1
ATOM 1794 N N . THR A 1 255 ? 5.753 -8.230 9.324 1.00 96.88 255 THR A N 1
ATOM 1795 C CA . THR A 1 255 ? 4.583 -9.121 9.382 1.00 96.88 255 THR A CA 1
ATOM 1796 C C . THR A 1 255 ? 4.599 -9.984 10.638 1.00 96.88 255 THR A C 1
ATOM 1798 O O . THR A 1 255 ? 3.593 -10.090 11.338 1.00 96.88 255 THR A O 1
ATOM 1801 N N . ARG A 1 256 ? 5.753 -10.559 10.992 1.00 97.62 256 ARG A N 1
ATOM 1802 C CA . ARG A 1 256 ? 5.923 -11.318 12.237 1.00 97.62 256 ARG A CA 1
ATOM 1803 C C . ARG A 1 256 ? 5.652 -10.441 13.457 1.00 97.62 256 ARG A C 1
ATOM 1805 O O . ARG A 1 256 ? 5.004 -10.898 14.396 1.00 97.62 256 ARG A O 1
ATOM 1812 N N . TRP A 1 257 ? 6.126 -9.196 13.446 1.00 97.44 257 TRP A N 1
ATOM 1813 C CA . TRP A 1 257 ? 5.810 -8.216 14.483 1.00 97.44 257 TRP A CA 1
ATOM 1814 C C . TRP A 1 257 ? 4.300 -7.931 14.547 1.00 97.44 257 TRP A C 1
ATOM 1816 O O . TRP A 1 257 ? 3.704 -8.060 15.613 1.00 97.44 257 TRP A O 1
ATOM 1826 N N . MET A 1 258 ? 3.660 -7.661 13.407 1.00 96.69 258 MET A N 1
ATOM 1827 C CA . MET A 1 258 ? 2.215 -7.432 13.304 1.00 96.69 258 MET A CA 1
ATOM 1828 C C . MET A 1 258 ? 1.394 -8.594 13.886 1.00 96.69 258 MET A C 1
ATOM 1830 O O . MET A 1 258 ? 0.477 -8.358 14.668 1.00 96.69 258 MET A O 1
ATOM 1834 N N . LEU A 1 259 ? 1.739 -9.841 13.551 1.00 96.69 259 LEU A N 1
ATOM 1835 C CA . LEU A 1 259 ? 1.031 -11.034 14.031 1.00 96.69 259 LEU A CA 1
ATOM 1836 C C . LEU A 1 259 ? 1.222 -11.277 15.535 1.00 96.69 259 LEU A C 1
ATOM 1838 O O . LEU A 1 259 ? 0.300 -11.740 16.205 1.00 96.69 259 LEU A O 1
ATOM 1842 N N . ARG A 1 260 ? 2.395 -10.944 16.088 1.00 96.75 260 ARG A N 1
ATOM 1843 C CA . ARG A 1 260 ? 2.639 -11.001 17.541 1.00 96.75 260 ARG A CA 1
ATOM 1844 C C . ARG A 1 260 ? 1.792 -9.981 18.296 1.00 96.75 260 ARG A C 1
ATOM 1846 O O . ARG A 1 260 ? 1.287 -10.284 19.371 1.00 96.75 260 ARG A O 1
ATOM 1853 N N . GLU A 1 261 ? 1.601 -8.808 17.706 1.00 96.19 261 GLU A N 1
ATOM 1854 C CA . GLU A 1 261 ? 0.844 -7.704 18.296 1.00 96.19 261 GLU A CA 1
ATOM 1855 C C . GLU A 1 261 ? -0.661 -7.742 17.983 1.00 96.19 261 GLU A C 1
ATOM 1857 O O . GLU A 1 261 ? -1.398 -6.830 18.358 1.00 96.19 261 GLU A O 1
ATOM 1862 N N . ALA A 1 262 ? -1.145 -8.791 17.310 1.00 94.56 262 ALA A N 1
ATOM 1863 C CA . ALA A 1 262 ? -2.545 -8.919 16.907 1.00 94.56 262 ALA A CA 1
ATOM 1864 C C . ALA A 1 262 ? -3.523 -8.796 18.094 1.00 94.56 262 ALA A C 1
ATOM 1866 O O . ALA A 1 262 ? -4.590 -8.201 17.962 1.00 94.56 262 ALA A O 1
ATOM 1867 N N . GLY A 1 263 ? -3.145 -9.314 19.269 1.00 93.19 263 GLY A N 1
ATOM 1868 C CA . GLY A 1 263 ? -3.978 -9.297 20.477 1.00 93.19 263 GLY A CA 1
ATOM 1869 C C . GLY A 1 263 ? -4.066 -7.946 21.198 1.00 93.19 263 GLY A C 1
ATOM 1870 O O . GLY A 1 263 ? -4.982 -7.751 21.991 1.00 93.19 263 GLY A O 1
ATOM 1871 N N . HIS A 1 264 ? -3.165 -7.000 20.915 1.00 93.12 264 HIS A N 1
ATOM 1872 C CA . HIS A 1 264 ? -3.078 -5.720 21.633 1.00 93.12 264 HIS A CA 1
ATOM 1873 C C . HIS A 1 264 ? -3.890 -4.592 20.983 1.00 93.12 264 HIS A C 1
ATOM 1875 O O . HIS A 1 264 ? -3.776 -3.431 21.377 1.00 93.12 264 HIS A O 1
ATOM 1881 N N . ALA A 1 265 ? -4.716 -4.908 19.982 1.00 91.19 265 ALA A N 1
ATOM 1882 C CA . ALA A 1 265 ? -5.563 -3.922 19.331 1.00 91.19 265 ALA A CA 1
ATOM 1883 C C . ALA A 1 265 ? -6.608 -3.349 20.310 1.00 91.19 265 ALA A C 1
ATOM 1885 O O . ALA A 1 265 ? -7.404 -4.111 20.879 1.00 91.19 265 ALA A O 1
ATOM 1886 N N . PRO A 1 266 ? -6.654 -2.014 20.498 1.00 89.38 266 PRO A N 1
ATOM 1887 C CA . PRO A 1 266 ? -7.688 -1.388 21.308 1.00 89.38 266 PRO A CA 1
ATOM 1888 C C . PRO A 1 266 ? -9.068 -1.637 20.696 1.00 89.38 266 PRO A C 1
ATOM 1890 O O . PRO A 1 266 ? -9.290 -1.396 19.505 1.00 89.38 266 PRO A O 1
ATOM 1893 N N . ALA A 1 267 ? -10.000 -2.082 21.530 1.00 88.06 267 ALA A N 1
ATOM 1894 C CA . ALA A 1 267 ? -11.387 -2.364 21.178 1.00 88.06 267 ALA A CA 1
ATOM 1895 C C . ALA A 1 267 ? -12.049 -1.168 20.468 1.00 88.06 267 ALA A C 1
ATOM 1897 O O . ALA A 1 267 ? -12.625 -1.276 19.384 1.00 88.06 267 ALA A O 1
ATOM 1898 N N . GLU A 1 268 ? -11.868 0.024 21.027 1.00 86.50 268 GLU A N 1
ATOM 1899 C CA . GLU A 1 268 ? -12.424 1.266 20.500 1.00 86.50 268 GLU A CA 1
ATOM 1900 C C . GLU A 1 268 ? -11.858 1.599 19.114 1.00 86.50 268 GLU A C 1
ATOM 1902 O O . GLU A 1 268 ? -12.512 2.283 18.329 1.00 86.50 268 GLU A O 1
ATOM 1907 N N . ALA A 1 269 ? -10.638 1.148 18.800 1.00 88.06 269 ALA A N 1
ATOM 1908 C CA . ALA A 1 269 ? -9.998 1.372 17.503 1.00 88.06 269 ALA A CA 1
ATOM 1909 C C . ALA A 1 269 ? -10.589 0.496 16.413 1.00 88.06 269 ALA A C 1
ATOM 1911 O O . ALA A 1 269 ? -10.866 0.991 15.320 1.00 88.06 269 ALA A O 1
ATOM 1912 N N . LEU A 1 270 ? -10.847 -0.767 16.738 1.00 89.69 270 LEU A N 1
ATOM 1913 C CA . LEU A 1 270 ? -11.533 -1.689 15.843 1.00 89.69 270 LEU A CA 1
ATOM 1914 C C . LEU A 1 270 ? -12.973 -1.228 15.586 1.00 89.69 270 LEU A C 1
ATOM 1916 O O . LEU A 1 270 ? -13.400 -1.188 14.432 1.00 89.69 270 LEU A O 1
ATOM 1920 N N . ARG A 1 271 ? -13.682 -0.768 16.631 1.00 89.25 271 ARG A N 1
ATOM 1921 C CA . ARG A 1 271 ? -15.041 -0.221 16.499 1.00 89.25 271 ARG A CA 1
ATOM 1922 C C . ARG A 1 271 ? -15.091 0.975 15.555 1.00 89.25 271 ARG A C 1
ATOM 1924 O O . ARG A 1 271 ? -15.844 0.946 14.585 1.00 89.25 271 ARG A O 1
ATOM 1931 N N . LEU A 1 272 ? -14.280 2.002 15.816 1.00 88.44 272 LEU A N 1
ATOM 1932 C CA . LEU A 1 272 ? -14.260 3.214 14.991 1.00 88.44 272 LEU A CA 1
ATOM 1933 C C . LEU A 1 272 ? -13.892 2.891 13.540 1.00 88.44 272 LEU A C 1
ATOM 1935 O O . LEU A 1 272 ? -14.551 3.366 12.621 1.00 88.44 272 LEU A O 1
ATOM 1939 N N . ARG A 1 273 ? -12.907 2.013 13.309 1.00 89.06 273 ARG A N 1
ATOM 1940 C CA . ARG A 1 273 ? -12.563 1.599 11.942 1.00 89.06 273 ARG A CA 1
ATOM 1941 C C . ARG A 1 273 ? -13.698 0.871 11.230 1.00 89.06 273 ARG A C 1
ATOM 1943 O O . ARG A 1 273 ? -13.934 1.181 10.069 1.00 89.06 273 ARG A O 1
ATOM 1950 N N . SER A 1 274 ? -14.409 -0.044 11.892 1.00 91.31 274 SER A N 1
ATOM 1951 C CA . SER A 1 274 ? -15.558 -0.729 11.272 1.00 91.31 274 SER A CA 1
ATOM 1952 C C . SER A 1 274 ? -16.650 0.261 10.842 1.00 91.31 274 SER A C 1
ATOM 1954 O O . SER A 1 274 ? -17.185 0.161 9.740 1.00 91.31 274 SER A O 1
ATOM 1956 N N . GLN A 1 275 ? -16.909 1.289 11.660 1.00 91.12 275 GLN A N 1
ATOM 1957 C CA . GLN A 1 275 ? -17.870 2.350 11.350 1.00 91.12 275 GLN A CA 1
ATOM 1958 C C . GLN A 1 275 ? -17.415 3.189 10.151 1.00 91.12 275 GLN A C 1
ATOM 1960 O O . GLN A 1 275 ? -18.196 3.408 9.226 1.00 91.12 275 GLN A O 1
ATOM 1965 N N . HIS A 1 276 ? -16.146 3.607 10.123 1.00 90.62 276 HIS A N 1
ATOM 1966 C CA . HIS A 1 276 ? -15.600 4.366 8.998 1.00 90.62 276 HIS A CA 1
ATOM 1967 C C . HIS A 1 276 ? -15.542 3.540 7.708 1.00 90.62 276 HIS A C 1
ATOM 1969 O O . HIS A 1 276 ? -15.828 4.073 6.641 1.00 90.62 276 HIS A O 1
ATOM 1975 N N . ALA A 1 277 ? -15.212 2.248 7.781 1.00 88.94 277 ALA A N 1
ATOM 1976 C CA . ALA A 1 277 ? -15.191 1.365 6.617 1.00 88.94 277 ALA A CA 1
ATOM 1977 C C . ALA A 1 277 ? -16.586 1.233 5.986 1.00 88.94 277 ALA A C 1
ATOM 1979 O O . ALA A 1 277 ? -16.718 1.396 4.774 1.00 88.94 277 ALA A O 1
ATOM 1980 N N . ALA A 1 278 ? -17.623 1.023 6.803 1.00 89.19 278 ALA A N 1
ATOM 1981 C CA . ALA A 1 278 ? -19.007 0.978 6.335 1.00 89.19 278 ALA A CA 1
ATOM 1982 C C . ALA A 1 278 ? -19.450 2.316 5.714 1.00 89.19 278 ALA A C 1
ATOM 1984 O O . ALA A 1 278 ? -20.038 2.331 4.635 1.00 89.19 278 ALA A O 1
ATOM 1985 N N . ALA A 1 279 ? -19.115 3.444 6.349 1.00 91.12 279 ALA A N 1
ATOM 1986 C CA . ALA A 1 279 ? -19.459 4.771 5.840 1.00 91.12 279 ALA A CA 1
ATOM 1987 C C . ALA A 1 279 ? -18.746 5.103 4.514 1.00 91.12 279 ALA A C 1
ATOM 1989 O O . ALA A 1 279 ? -19.349 5.679 3.613 1.00 91.12 279 ALA A O 1
ATOM 1990 N N . VAL A 1 280 ? -17.485 4.689 4.352 1.00 89.75 280 VAL A N 1
ATOM 1991 C CA . VAL A 1 280 ? -16.753 4.814 3.081 1.00 89.75 280 VAL A CA 1
ATOM 1992 C C . VAL A 1 280 ? -17.365 3.953 1.992 1.00 89.75 280 VAL A C 1
ATOM 1994 O O . VAL A 1 280 ? -17.498 4.426 0.868 1.00 89.75 280 VAL A O 1
ATOM 1997 N N . ALA A 1 281 ? -17.703 2.701 2.305 1.00 87.50 281 ALA A N 1
ATOM 1998 C CA . ALA A 1 281 ? -18.329 1.801 1.346 1.00 87.50 281 ALA A CA 1
ATOM 1999 C C . ALA A 1 281 ? -19.668 2.374 0.860 1.00 87.50 281 ALA A C 1
ATOM 2001 O O . ALA A 1 281 ? -19.903 2.418 -0.343 1.00 87.50 281 ALA A O 1
ATOM 2002 N N . ALA A 1 282 ? -20.484 2.906 1.776 1.00 90.19 282 ALA A N 1
ATOM 2003 C CA . ALA A 1 282 ? -21.736 3.580 1.444 1.00 90.19 282 ALA A CA 1
ATOM 2004 C C . ALA A 1 282 ? -21.517 4.827 0.568 1.00 90.19 282 ALA A C 1
ATOM 2006 O O . ALA A 1 282 ? -22.145 4.952 -0.479 1.00 90.19 282 ALA A O 1
ATOM 2007 N N . ALA A 1 283 ? -20.583 5.712 0.937 1.00 91.50 283 ALA A N 1
ATOM 2008 C CA . ALA A 1 283 ? -20.280 6.913 0.154 1.00 91.50 283 ALA A CA 1
ATOM 2009 C C . ALA A 1 283 ? -19.763 6.581 -1.257 1.00 91.50 283 ALA A C 1
ATOM 2011 O O . ALA A 1 283 ? -20.146 7.228 -2.227 1.00 91.50 283 ALA A O 1
ATOM 2012 N N . MET A 1 284 ? -18.918 5.552 -1.384 1.00 88.31 284 MET A N 1
ATOM 2013 C CA . MET A 1 284 ? -18.413 5.079 -2.677 1.00 88.31 284 MET A CA 1
ATOM 2014 C C . MET A 1 284 ? -19.520 4.461 -3.532 1.00 88.31 284 MET A C 1
ATOM 2016 O O . MET A 1 284 ? -19.580 4.740 -4.724 1.00 88.31 284 MET A O 1
ATOM 2020 N N . PHE A 1 285 ? -20.409 3.666 -2.931 1.00 91.44 285 PHE A N 1
ATOM 2021 C CA . PHE A 1 285 ? -21.548 3.065 -3.626 1.00 91.44 285 PHE A CA 1
ATOM 2022 C C . PHE A 1 285 ? -22.524 4.121 -4.164 1.00 91.44 285 PHE A C 1
ATOM 2024 O O . PHE A 1 285 ? -23.031 3.982 -5.271 1.00 91.44 285 PHE A O 1
ATOM 2031 N N . LEU A 1 286 ? -22.741 5.201 -3.409 1.00 93.38 286 LEU A N 1
ATOM 2032 C CA . LEU A 1 286 ? -23.593 6.325 -3.813 1.00 93.38 286 LEU A CA 1
ATOM 2033 C C . LEU A 1 286 ? -22.883 7.335 -4.734 1.00 93.38 286 LEU A C 1
ATOM 2035 O O . LEU A 1 286 ? -23.523 8.249 -5.247 1.00 93.38 286 LEU A O 1
ATOM 2039 N N . GLY A 1 287 ? -21.569 7.200 -4.947 1.00 92.44 287 GLY A N 1
ATOM 2040 C CA . GLY A 1 287 ? -20.777 8.159 -5.725 1.00 92.44 287 GLY A CA 1
ATOM 2041 C C . GLY A 1 287 ? -20.599 9.526 -5.046 1.00 92.44 287 GLY A C 1
ATOM 2042 O O . GLY A 1 287 ? -20.233 10.503 -5.699 1.00 92.44 287 GLY A O 1
ATOM 2043 N N . GLU A 1 288 ? -20.828 9.621 -3.736 1.00 93.75 288 GLU A N 1
ATOM 2044 C CA . GLU A 1 288 ? -20.769 10.871 -2.977 1.00 93.75 288 GLU A CA 1
ATOM 2045 C C . GLU A 1 288 ? -19.338 11.171 -2.501 1.00 93.75 288 GLU A C 1
ATOM 2047 O O . GLU A 1 288 ? -18.929 10.854 -1.378 1.00 93.75 288 GLU A O 1
ATOM 2052 N N . LEU A 1 289 ? -18.549 11.823 -3.361 1.00 89.81 289 LEU A N 1
ATOM 2053 C CA . LEU A 1 289 ? -17.159 12.195 -3.055 1.00 89.81 289 LEU A CA 1
ATOM 2054 C C . LEU A 1 289 ? -17.033 13.115 -1.828 1.00 89.81 289 LEU A C 1
ATOM 2056 O O . LEU A 1 289 ? -16.052 13.019 -1.086 1.00 89.81 289 LEU A O 1
ATOM 2060 N N . ASP A 1 290 ? -18.022 13.979 -1.594 1.00 90.50 290 ASP A N 1
ATOM 2061 C CA . ASP A 1 290 ? -18.038 14.878 -0.438 1.00 90.50 290 ASP A CA 1
ATOM 2062 C C . ASP A 1 290 ? -18.293 14.114 0.869 1.00 90.50 290 ASP A C 1
ATOM 2064 O O . ASP A 1 290 ? -17.597 14.347 1.861 1.00 90.50 290 ASP A O 1
ATOM 2068 N N . ALA A 1 291 ? -19.207 13.136 0.857 1.00 88.62 291 ALA A N 1
ATOM 2069 C CA . ALA A 1 291 ? -19.436 12.246 1.994 1.00 88.62 291 ALA A CA 1
ATOM 2070 C C . ALA A 1 291 ? -18.180 11.420 2.304 1.00 88.62 291 ALA A C 1
ATOM 2072 O O . ALA A 1 291 ? -17.761 11.318 3.458 1.00 88.62 291 ALA A O 1
ATOM 2073 N N . TYR A 1 292 ? -17.504 10.909 1.270 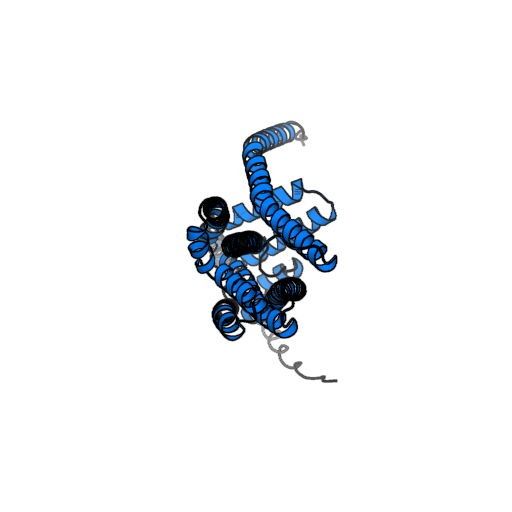1.00 88.62 292 TYR A N 1
ATOM 2074 C CA . TYR A 1 292 ? -16.223 10.225 1.429 1.00 88.62 292 TYR A CA 1
ATOM 2075 C C . TYR A 1 292 ? -15.154 11.124 2.074 1.00 88.62 292 TYR A C 1
ATOM 2077 O O . TYR A 1 292 ? -14.425 10.688 2.974 1.00 88.62 292 TYR A O 1
ATOM 2085 N N . ALA A 1 293 ? -15.053 12.384 1.638 1.00 89.19 293 ALA A N 1
ATOM 2086 C CA . ALA A 1 293 ? -14.100 13.340 2.190 1.00 89.19 293 ALA A CA 1
ATOM 2087 C C . ALA A 1 293 ? -14.392 13.663 3.664 1.00 89.19 293 ALA A C 1
ATOM 2089 O O . ALA A 1 293 ? -13.451 13.761 4.456 1.00 89.19 293 ALA A O 1
ATOM 2090 N N . GLU A 1 294 ? -15.667 13.788 4.042 1.00 91.88 294 GLU A N 1
ATOM 2091 C CA . GLU A 1 294 ? -16.083 14.030 5.426 1.00 91.88 294 GLU A CA 1
ATOM 2092 C C . GLU A 1 294 ? -15.743 12.842 6.332 1.00 91.88 294 GLU A C 1
ATOM 2094 O O . GLU A 1 294 ? -15.041 13.016 7.329 1.00 91.88 294 GLU A O 1
ATOM 2099 N N . VAL A 1 295 ? -16.115 11.620 5.933 1.00 91.69 295 VAL A N 1
ATOM 2100 C CA . VAL A 1 295 ? -15.809 10.391 6.688 1.00 91.69 295 VAL A CA 1
ATOM 2101 C C . VAL A 1 295 ? -14.303 10.223 6.871 1.00 91.69 295 VAL A C 1
ATOM 2103 O O . VAL A 1 295 ? -13.829 9.862 7.950 1.00 91.69 295 VAL A O 1
ATOM 2106 N N . ARG A 1 296 ? -13.516 10.523 5.832 1.00 90.75 296 ARG A N 1
ATOM 2107 C CA . ARG A 1 296 ? -12.055 10.494 5.926 1.00 90.75 296 ARG A CA 1
ATOM 2108 C C . ARG A 1 296 ? -11.530 11.545 6.908 1.00 90.75 296 ARG A C 1
ATOM 2110 O O . ARG A 1 296 ? -10.630 11.234 7.688 1.00 90.75 296 ARG A O 1
ATOM 2117 N N . ARG A 1 297 ? -12.049 12.778 6.882 1.00 90.00 297 ARG A N 1
ATOM 2118 C CA . ARG A 1 297 ? -11.643 13.846 7.815 1.00 90.00 297 ARG A CA 1
ATOM 2119 C C . ARG A 1 297 ? -11.975 13.477 9.260 1.00 90.00 297 ARG A C 1
ATOM 2121 O O . ARG A 1 297 ? -11.118 13.643 10.132 1.00 90.00 297 ARG A O 1
ATOM 2128 N N . GLU A 1 298 ? -13.154 12.920 9.502 1.00 90.38 298 GLU A N 1
ATOM 2129 C CA . GLU A 1 298 ? -13.562 12.425 10.816 1.00 90.38 298 GLU A CA 1
ATOM 2130 C C . GLU A 1 298 ? -12.639 11.296 11.299 1.00 90.38 298 GLU A C 1
ATOM 2132 O O . GLU A 1 298 ? -12.091 11.382 12.399 1.00 90.38 298 GLU A O 1
ATOM 2137 N N . ALA A 1 299 ? -12.355 10.305 10.447 1.00 89.25 299 ALA A N 1
ATOM 2138 C CA . ALA A 1 299 ? -11.460 9.193 10.773 1.00 89.25 299 ALA A CA 1
ATOM 2139 C C . ALA A 1 299 ? -10.037 9.661 11.124 1.00 89.25 299 ALA A C 1
ATOM 2141 O O . ALA A 1 299 ? -9.442 9.210 12.104 1.00 89.25 299 ALA A O 1
ATOM 2142 N N . LEU A 1 300 ? -9.482 10.601 10.352 1.00 88.25 300 LEU A N 1
ATOM 2143 C CA . LEU A 1 300 ? -8.162 11.179 10.625 1.00 88.25 300 LEU A CA 1
ATOM 2144 C C . LEU A 1 300 ? -8.149 11.987 11.929 1.00 88.25 300 LEU A C 1
ATOM 2146 O O . LEU A 1 300 ? -7.173 11.940 12.682 1.00 88.25 300 LEU A O 1
ATOM 2150 N N . THR A 1 301 ? -9.231 12.704 12.224 1.00 87.56 301 THR A N 1
ATOM 2151 C CA . THR A 1 301 ? -9.370 13.459 13.475 1.00 87.56 301 THR A CA 1
ATOM 2152 C C . THR A 1 301 ? -9.451 12.502 14.665 1.00 87.56 301 THR A C 1
ATOM 2154 O O . THR A 1 301 ? -8.705 12.661 15.627 1.00 87.56 301 THR A O 1
ATOM 2157 N N . ALA A 1 302 ? -10.245 11.434 14.570 1.00 85.94 302 ALA A N 1
ATOM 2158 C CA . ALA A 1 302 ? -10.351 10.405 15.605 1.00 85.94 302 ALA A CA 1
ATOM 2159 C C . ALA A 1 302 ? -9.027 9.662 15.874 1.00 85.94 302 ALA A C 1
ATOM 2161 O O . ALA A 1 302 ? -8.786 9.209 16.992 1.00 85.94 302 ALA A O 1
ATOM 2162 N N . LEU A 1 303 ? -8.152 9.539 14.868 1.00 83.25 303 LEU A N 1
ATOM 2163 C CA . LEU A 1 303 ? -6.822 8.935 15.021 1.00 83.25 303 LEU A CA 1
ATOM 2164 C C . LEU A 1 303 ? -5.783 9.877 15.637 1.00 83.25 303 LEU A C 1
ATOM 2166 O O . LEU A 1 303 ? -4.808 9.399 16.214 1.00 83.25 303 LEU A O 1
ATOM 2170 N N . THR A 1 304 ? -5.950 11.191 15.479 1.00 83.62 304 THR A N 1
ATOM 2171 C CA . THR A 1 304 ? -4.963 12.191 15.917 1.00 83.62 304 THR A CA 1
ATOM 2172 C C . THR A 1 304 ? -5.314 12.841 17.247 1.00 83.62 304 THR A C 1
ATOM 2174 O O . THR A 1 304 ? -4.409 13.257 17.971 1.00 83.62 304 THR A O 1
ATOM 2177 N N . THR A 1 305 ? -6.597 12.905 17.593 1.00 82.75 305 THR A N 1
ATOM 2178 C CA . THR A 1 305 ? -7.051 13.407 18.885 1.00 82.75 305 THR A CA 1
ATOM 2179 C C . THR A 1 305 ? -6.764 12.347 19.952 1.00 82.75 305 THR A C 1
ATOM 2181 O O . THR A 1 305 ? -7.240 11.215 19.826 1.00 82.75 305 THR A O 1
ATOM 2184 N N . PRO A 1 306 ? -5.987 12.666 21.008 1.00 72.44 306 PRO A N 1
ATOM 2185 C CA . PRO A 1 306 ? -5.835 11.774 22.150 1.00 72.44 306 PRO A CA 1
ATOM 2186 C C . PRO A 1 306 ? -7.220 11.377 22.655 1.00 72.44 306 PRO A C 1
ATOM 2188 O O . PRO A 1 306 ? -8.127 12.209 22.656 1.00 72.44 306 PRO A O 1
ATOM 2191 N N . SER A 1 307 ? -7.399 10.134 23.099 1.00 66.31 307 SER A N 1
ATOM 2192 C CA . SER A 1 307 ? -8.633 9.698 23.755 1.00 66.31 307 SER A CA 1
ATOM 2193 C C . SER A 1 307 ? -8.770 10.416 25.106 1.00 66.31 307 SER A C 1
ATOM 2195 O O . SER A 1 307 ? -8.495 9.848 26.157 1.00 66.31 307 SER A O 1
ATOM 2197 N N . GLY A 1 308 ? -9.124 11.702 25.065 1.00 58.53 308 GLY A N 1
ATOM 2198 C CA . GLY A 1 308 ? -9.359 12.565 26.221 1.00 58.53 308 GLY A CA 1
ATOM 2199 C C . GLY A 1 308 ? -10.663 12.226 26.932 1.00 58.53 308 GLY A C 1
ATOM 2200 O O . GLY A 1 308 ? -10.860 12.617 28.078 1.00 58.53 308 GLY A O 1
ATOM 2201 N N . LEU A 1 309 ? -11.508 11.410 26.297 1.00 55.00 309 LEU A N 1
ATOM 2202 C CA . LEU A 1 309 ? -12.550 10.655 26.972 1.00 55.00 309 LEU A CA 1
ATOM 2203 C C . LEU A 1 309 ? -11.881 9.568 27.826 1.00 55.00 309 LEU A C 1
ATOM 2205 O O . LEU A 1 309 ? -11.914 8.383 27.499 1.00 55.00 309 LEU A O 1
ATOM 2209 N N . ARG A 1 310 ? -11.301 9.976 28.965 1.00 51.62 310 ARG A N 1
ATOM 2210 C CA . ARG A 1 310 ? -11.424 9.174 30.182 1.00 51.62 310 ARG A CA 1
ATOM 2211 C C . ARG A 1 310 ? -12.918 8.981 30.345 1.00 51.62 310 ARG A C 1
ATOM 2213 O O . ARG A 1 310 ? -13.610 9.899 30.773 1.00 51.62 310 ARG A O 1
ATOM 2220 N N . ALA A 1 311 ? -13.429 7.846 29.888 1.00 48.53 311 ALA A N 1
ATOM 2221 C CA . ALA A 1 311 ? -14.810 7.520 30.141 1.00 48.53 311 ALA A CA 1
ATOM 2222 C C . ALA A 1 311 ? -15.006 7.610 31.665 1.00 48.53 311 ALA A C 1
ATOM 2224 O O . ALA A 1 311 ? -14.299 6.905 32.388 1.00 48.53 311 ALA A O 1
ATOM 2225 N N . PRO A 1 312 ? -15.939 8.427 32.180 1.00 49.78 312 PRO A N 1
ATOM 2226 C CA . PRO A 1 312 ? -16.289 8.419 33.604 1.00 49.78 312 PRO A CA 1
ATOM 2227 C C . PRO A 1 312 ? -16.906 7.076 34.063 1.00 49.78 312 PRO A C 1
ATOM 2229 O O . PRO A 1 312 ? -17.347 6.943 35.202 1.00 49.78 312 PRO A O 1
ATOM 2232 N N . LEU A 1 313 ? -16.900 6.054 33.198 1.00 50.94 313 LEU A N 1
ATOM 2233 C CA . LEU A 1 313 ? -17.563 4.767 33.360 1.00 50.94 313 LEU A CA 1
ATOM 2234 C C . LEU A 1 313 ? -17.108 3.962 34.587 1.00 50.94 313 LEU A C 1
ATOM 2236 O O . LEU A 1 313 ? -17.920 3.207 35.103 1.00 50.94 313 LEU A O 1
ATOM 2240 N N . GLN A 1 314 ? -15.892 4.147 35.118 1.00 50.97 314 GLN A N 1
ATOM 2241 C CA . GLN A 1 314 ? -15.503 3.464 36.366 1.00 50.97 314 GLN A CA 1
ATOM 2242 C C . GLN A 1 314 ? -15.961 4.171 37.650 1.00 50.97 314 GLN A C 1
ATOM 2244 O O . GLN A 1 314 ? -16.105 3.512 38.678 1.00 50.97 314 GLN A O 1
ATOM 2249 N N . ALA A 1 315 ? -16.230 5.480 37.617 1.00 52.94 315 ALA A N 1
ATOM 2250 C CA . ALA A 1 315 ? -16.775 6.180 38.783 1.00 52.94 315 ALA A CA 1
ATOM 2251 C C . ALA A 1 315 ? -18.287 5.935 38.915 1.00 52.94 315 ALA A C 1
ATOM 2253 O O . ALA A 1 315 ? -18.788 5.727 40.017 1.00 52.94 315 ALA A O 1
ATOM 2254 N N . GLN A 1 316 ? -19.003 5.871 37.786 1.00 51.66 316 GLN A N 1
ATOM 2255 C CA . GLN A 1 316 ? -20.438 5.578 37.783 1.00 51.66 316 GLN A CA 1
ATOM 2256 C C . GLN A 1 316 ? -20.756 4.109 38.087 1.00 51.66 316 GLN A C 1
ATOM 2258 O O . GLN A 1 316 ? -21.739 3.855 38.772 1.00 51.66 316 GLN A O 1
ATOM 2263 N N . SER A 1 317 ? -19.933 3.140 37.662 1.00 51.69 317 SER A N 1
ATOM 2264 C CA . SER A 1 317 ? -20.179 1.735 38.019 1.00 51.69 317 SER A CA 1
ATOM 2265 C C . SER A 1 317 ? -19.933 1.456 39.503 1.00 51.69 317 SER A C 1
ATOM 2267 O O . SER A 1 317 ? -20.652 0.651 40.077 1.00 51.69 317 SER A O 1
ATOM 2269 N N . ARG A 1 318 ? -18.973 2.140 40.149 1.00 53.84 318 ARG A N 1
ATOM 2270 C CA . ARG A 1 318 ? -18.813 2.066 41.613 1.00 53.84 318 ARG A CA 1
ATOM 2271 C C . ARG A 1 318 ? -19.987 2.707 42.340 1.00 53.84 318 ARG A C 1
ATOM 2273 O O . ARG A 1 318 ? -20.538 2.067 43.215 1.00 53.84 318 ARG A O 1
ATOM 2280 N N . ALA A 1 319 ? -20.449 3.880 41.906 1.00 57.91 319 ALA A N 1
ATOM 2281 C CA . ALA A 1 319 ? -21.628 4.503 42.505 1.00 57.91 319 ALA A CA 1
ATOM 2282 C C . ALA A 1 319 ? -22.890 3.635 42.355 1.00 57.91 319 ALA A C 1
ATOM 2284 O O . ALA A 1 319 ? -23.649 3.505 43.304 1.00 57.91 319 ALA A O 1
ATOM 2285 N N . VAL A 1 320 ? -23.111 2.993 41.202 1.00 60.09 320 VAL A N 1
ATOM 2286 C CA . VAL A 1 320 ? -24.278 2.116 40.997 1.00 60.09 320 VAL A CA 1
ATOM 2287 C C . VAL A 1 320 ? -24.149 0.799 41.767 1.00 60.09 320 VAL A C 1
ATOM 2289 O O . VAL A 1 320 ? -25.152 0.331 42.293 1.00 60.09 320 VAL A O 1
ATOM 2292 N N . ILE A 1 321 ? -22.947 0.225 41.899 1.00 58.97 321 ILE A N 1
ATOM 2293 C CA . ILE A 1 321 ? -22.727 -0.966 42.737 1.00 58.97 321 ILE A CA 1
ATOM 2294 C C . ILE A 1 321 ? -22.881 -0.615 44.223 1.00 58.97 321 ILE A C 1
ATOM 2296 O O . ILE A 1 321 ? -23.577 -1.334 44.925 1.00 58.97 321 ILE A O 1
ATOM 2300 N N . ASP A 1 322 ? -22.347 0.515 44.688 1.00 58.47 322 ASP A N 1
ATOM 2301 C CA . ASP A 1 322 ? -22.503 0.965 46.078 1.00 58.47 322 ASP A CA 1
ATOM 2302 C C . ASP A 1 322 ? -23.968 1.328 46.395 1.00 58.47 322 ASP A C 1
ATOM 2304 O O . ASP A 1 322 ? -24.456 1.042 47.485 1.00 58.47 322 ASP A O 1
ATOM 2308 N N . THR A 1 323 ? -24.720 1.870 45.427 1.00 60.09 323 THR A N 1
ATOM 2309 C CA . THR A 1 323 ? -26.164 2.132 45.599 1.00 60.09 323 THR A CA 1
ATOM 2310 C C . THR A 1 323 ? -26.981 0.836 45.561 1.00 60.09 323 THR A C 1
ATOM 2312 O O . THR A 1 323 ? -27.915 0.679 46.341 1.00 60.09 323 THR A O 1
ATOM 2315 N N . ALA A 1 324 ? -26.626 -0.124 44.700 1.00 55.50 324 ALA A N 1
ATOM 2316 C CA . ALA A 1 324 ? -27.301 -1.419 44.644 1.00 55.50 324 ALA A CA 1
ATOM 2317 C C . ALA A 1 324 ? -27.042 -2.253 45.909 1.00 55.50 324 ALA A C 1
ATOM 2319 O O . ALA A 1 324 ? -27.980 -2.841 46.433 1.00 55.50 324 ALA A O 1
ATOM 2320 N N . VAL A 1 325 ? -25.815 -2.235 46.444 1.00 56.59 325 VAL A N 1
ATOM 2321 C CA . VAL A 1 325 ? -25.442 -2.944 47.679 1.00 56.59 325 VAL A CA 1
ATOM 2322 C C . VAL A 1 325 ? -26.138 -2.342 48.906 1.00 56.59 325 VAL A C 1
ATOM 2324 O O . VAL A 1 325 ? -26.585 -3.098 49.766 1.00 56.59 325 VAL A O 1
ATOM 2327 N N . CYS A 1 326 ? -26.334 -1.020 48.963 1.00 56.28 326 CYS A N 1
ATOM 2328 C CA . CYS A 1 326 ? -27.109 -0.388 50.039 1.00 56.28 326 CYS A CA 1
ATOM 2329 C C . CYS A 1 326 ? -28.624 -0.652 49.956 1.00 56.28 326 CYS A C 1
ATOM 2331 O O . CYS A 1 326 ? -29.298 -0.577 50.978 1.00 56.28 326 CYS A O 1
ATOM 2333 N N . CYS A 1 327 ? -29.173 -0.977 48.781 1.00 53.72 327 CYS A N 1
ATOM 2334 C CA . CYS A 1 327 ? -30.602 -1.278 48.620 1.00 53.72 327 CYS A CA 1
ATOM 2335 C C . CYS A 1 327 ? -30.946 -2.776 48.707 1.00 53.72 327 CYS A C 1
ATOM 2337 O O . CYS A 1 327 ? -32.122 -3.114 48.804 1.00 53.72 327 CYS A O 1
ATOM 2339 N N . THR A 1 328 ? -29.960 -3.679 48.694 1.00 52.81 328 THR A N 1
ATOM 2340 C CA . THR A 1 328 ? -30.179 -5.135 48.830 1.00 52.81 328 THR A CA 1
ATOM 2341 C C . THR A 1 328 ? -29.929 -5.687 50.236 1.00 52.81 328 THR A C 1
ATOM 2343 O O . THR A 1 328 ? -30.014 -6.899 50.425 1.00 52.81 328 THR A O 1
ATOM 2346 N N . GLY A 1 329 ? -29.651 -4.825 51.221 1.00 49.88 329 GLY A N 1
ATOM 2347 C CA . GLY A 1 329 ? -29.393 -5.219 52.613 1.00 49.88 329 GLY A CA 1
ATOM 2348 C C . GLY A 1 329 ? -30.566 -5.887 53.344 1.00 49.88 329 GLY A C 1
ATOM 2349 O O . GLY A 1 329 ? -30.315 -6.577 54.321 1.00 49.88 329 GLY A O 1
ATOM 2350 N N . ASP A 1 330 ? -31.800 -5.759 52.844 1.00 53.22 330 ASP A N 1
ATOM 2351 C CA . ASP A 1 330 ? -33.007 -6.310 53.491 1.00 53.22 330 ASP A CA 1
ATOM 2352 C C . ASP A 1 330 ? -33.712 -7.426 52.687 1.00 53.22 330 ASP A C 1
ATOM 2354 O O . ASP A 1 330 ? -34.790 -7.870 53.067 1.00 53.22 330 ASP A O 1
ATOM 2358 N N . VAL A 1 331 ? -33.145 -7.901 51.566 1.00 53.88 331 VAL A N 1
ATOM 2359 C CA . VAL A 1 331 ? -33.836 -8.869 50.669 1.00 53.88 331 VAL A CA 1
ATOM 2360 C C . VAL A 1 331 ? -33.073 -10.195 50.496 1.00 53.88 331 VAL A C 1
ATOM 2362 O O . VAL A 1 331 ? -33.522 -11.091 49.785 1.00 53.88 331 VAL A O 1
ATOM 2365 N N . TYR A 1 332 ? -31.920 -10.368 51.150 1.00 47.47 332 TYR A N 1
ATOM 2366 C CA . TYR A 1 332 ? -31.054 -11.535 50.925 1.00 47.47 332 TYR A CA 1
ATOM 2367 C C . TYR A 1 332 ? -31.304 -12.755 51.828 1.00 47.47 332 TYR A C 1
ATOM 2369 O O . TYR A 1 332 ? -30.659 -13.780 51.605 1.00 47.47 332 TYR A O 1
ATOM 2377 N N . ASP A 1 333 ? -32.259 -12.704 52.762 1.00 50.62 333 ASP A N 1
ATOM 2378 C CA . ASP A 1 333 ? -32.596 -13.866 53.605 1.00 50.62 333 ASP A CA 1
ATOM 2379 C C . ASP A 1 333 ? -33.611 -14.842 52.969 1.00 50.62 333 ASP A C 1
ATOM 2381 O O . ASP A 1 333 ? -33.691 -15.989 53.399 1.00 50.62 333 ASP A O 1
ATOM 2385 N N . ASP A 1 334 ? -34.298 -14.473 51.877 1.00 49.53 334 ASP A N 1
ATOM 2386 C CA . ASP A 1 334 ? -35.360 -15.314 51.280 1.00 49.53 334 ASP A CA 1
ATOM 2387 C C . ASP A 1 334 ? -35.022 -15.957 49.914 1.00 49.53 334 ASP A C 1
ATOM 2389 O O . ASP A 1 334 ? -35.824 -16.711 49.361 1.00 49.53 334 ASP A O 1
ATOM 2393 N N . LEU A 1 335 ? -33.834 -15.719 49.339 1.00 46.06 335 LEU A N 1
ATOM 2394 C CA . LEU A 1 335 ? -33.514 -16.132 47.953 1.00 46.06 335 LEU A CA 1
ATOM 2395 C C . LEU A 1 335 ? -32.405 -17.188 47.802 1.00 46.06 335 LEU A C 1
ATOM 2397 O O . LEU A 1 335 ? -31.982 -17.498 46.685 1.00 46.06 335 LEU A O 1
ATOM 2401 N N . ILE A 1 336 ? -31.983 -17.820 48.900 1.00 46.47 336 ILE A N 1
ATOM 2402 C CA . ILE A 1 336 ? -30.921 -18.841 48.893 1.00 46.47 336 ILE A CA 1
ATOM 2403 C C . ILE A 1 336 ? -31.303 -20.222 48.285 1.00 46.47 336 ILE A C 1
ATOM 2405 O O . ILE A 1 336 ? -30.375 -20.934 47.897 1.00 46.47 336 ILE A O 1
ATOM 2409 N N . PRO A 1 337 ? -32.568 -20.641 48.032 1.00 45.19 337 PRO A N 1
ATOM 2410 C CA . PRO A 1 337 ? -32.790 -21.961 47.429 1.00 45.19 337 PRO A CA 1
ATOM 2411 C C . PRO A 1 337 ? -32.760 -22.014 45.886 1.00 45.19 337 PRO A C 1
ATOM 2413 O O . PRO A 1 337 ? -32.740 -23.112 45.335 1.00 45.19 337 PRO A O 1
ATOM 2416 N N . PHE A 1 338 ? -32.728 -20.893 45.148 1.00 42.28 338 PHE A N 1
ATOM 2417 C CA . PHE A 1 338 ? -32.942 -20.929 43.683 1.00 42.28 338 PHE A CA 1
ATOM 2418 C C . PHE A 1 338 ? -31.682 -20.969 42.798 1.00 42.28 338 PHE A C 1
ATOM 2420 O O . PHE A 1 338 ? -31.780 -21.299 41.615 1.00 42.28 338 PHE A O 1
ATOM 2427 N N . LEU A 1 339 ? -30.484 -20.715 43.334 1.00 41.78 339 LEU A N 1
ATOM 2428 C CA . LEU A 1 339 ? -29.240 -20.699 42.539 1.00 41.78 339 LEU A CA 1
ATOM 2429 C C . LEU A 1 339 ? -28.523 -22.061 42.436 1.00 41.78 339 LEU A C 1
ATOM 2431 O O . LEU A 1 339 ? -27.456 -22.153 41.834 1.00 41.78 339 LEU A O 1
ATOM 2435 N N . GLY A 1 340 ? -29.134 -23.139 42.937 1.00 41.31 340 GLY A N 1
ATOM 2436 C CA . GLY A 1 340 ? -28.590 -24.500 42.855 1.00 41.31 340 GLY A CA 1
ATOM 2437 C C . GLY A 1 340 ? -28.778 -25.224 41.512 1.00 41.31 340 GLY A C 1
ATOM 2438 O O . GLY A 1 340 ? -28.179 -26.277 41.318 1.00 41.31 340 GLY A O 1
ATOM 2439 N N . TYR A 1 341 ? -29.576 -24.698 40.570 1.00 39.34 341 TYR A N 1
ATOM 2440 C CA . TYR A 1 341 ? -30.001 -25.470 39.384 1.00 39.34 341 TYR A CA 1
ATOM 2441 C C . TYR A 1 341 ? -29.405 -25.042 38.031 1.00 39.34 341 TYR A C 1
ATOM 2443 O O . TYR A 1 341 ? -29.575 -25.754 37.043 1.00 39.34 341 TYR A O 1
ATOM 2451 N N . ALA A 1 342 ? -28.667 -23.929 37.949 1.00 39.94 342 ALA A N 1
ATOM 2452 C CA . ALA A 1 342 ? -28.141 -23.433 36.667 1.00 39.94 342 ALA A CA 1
ATOM 2453 C C . ALA A 1 342 ? -26.680 -23.839 36.368 1.00 39.94 342 ALA A C 1
ATOM 2455 O O . ALA A 1 342 ? -26.201 -23.630 35.255 1.00 39.94 342 ALA A O 1
ATOM 2456 N N . ALA A 1 343 ? -25.969 -24.452 37.320 1.00 38.84 343 ALA A N 1
ATOM 2457 C CA . ALA A 1 343 ? -24.534 -24.742 37.199 1.00 38.84 343 ALA A CA 1
ATOM 2458 C C . ALA A 1 343 ? -24.184 -26.123 36.596 1.00 38.84 343 ALA A C 1
ATOM 2460 O O . ALA A 1 343 ? -23.011 -26.474 36.528 1.00 38.84 343 ALA A O 1
ATOM 2461 N N . LEU A 1 344 ? -25.162 -26.906 36.120 1.00 38.81 344 LEU A N 1
ATOM 2462 C CA . LEU A 1 344 ? -24.944 -28.293 35.660 1.00 38.81 344 LEU A CA 1
ATOM 2463 C C . LEU A 1 344 ? -25.279 -28.560 34.181 1.00 38.81 344 LEU A C 1
ATOM 2465 O O . LEU A 1 344 ? -25.460 -29.708 33.785 1.00 38.81 344 LEU A O 1
ATOM 2469 N N . ARG A 1 345 ? -25.321 -27.527 33.324 1.00 38.47 345 ARG A N 1
ATOM 2470 C CA . ARG A 1 345 ? -25.589 -27.705 31.879 1.00 38.47 345 ARG A CA 1
ATOM 2471 C C . ARG A 1 345 ? -24.589 -27.029 30.937 1.00 38.47 345 ARG A C 1
ATOM 2473 O O . ARG A 1 345 ? -24.943 -26.657 29.824 1.00 38.47 345 ARG A O 1
ATOM 2480 N N . VAL A 1 346 ? -23.330 -26.908 31.364 1.00 41.91 346 VAL A N 1
ATOM 2481 C CA . VAL A 1 346 ? -22.198 -26.536 30.496 1.00 41.91 346 VAL A CA 1
ATOM 2482 C C . VAL A 1 346 ? -21.140 -27.633 30.577 1.00 41.91 346 VAL A C 1
ATOM 2484 O O . VAL A 1 346 ? -20.147 -27.536 31.287 1.00 41.91 346 VAL A O 1
ATOM 2487 N N . GLY A 1 347 ? -21.395 -28.727 29.875 1.00 41.00 347 GLY A N 1
ATOM 2488 C CA . GLY A 1 347 ? -20.464 -29.838 29.753 1.00 41.00 347 GLY A CA 1
ATOM 2489 C C . GLY A 1 347 ? -21.105 -30.922 28.908 1.00 41.00 347 GLY A C 1
ATOM 2490 O O . GLY A 1 347 ? -22.082 -31.507 29.355 1.00 41.00 347 GLY A O 1
ATOM 2491 N N . THR A 1 348 ? -20.547 -31.159 27.716 1.00 40.34 348 THR A N 1
ATOM 2492 C CA . THR A 1 348 ? -20.932 -32.124 26.653 1.00 40.34 348 THR A CA 1
ATOM 2493 C C . THR A 1 348 ? -21.613 -31.518 25.415 1.00 40.34 348 THR A C 1
ATOM 2495 O O . THR A 1 348 ? -22.822 -31.568 25.233 1.00 40.34 348 THR A O 1
ATOM 2498 N N . SER A 1 349 ? -20.805 -30.932 24.525 1.00 36.47 349 SER A N 1
ATOM 2499 C CA . SER A 1 349 ? -20.930 -31.085 23.055 1.00 36.47 349 SER A CA 1
ATOM 2500 C C . SER A 1 349 ? -19.797 -30.332 22.338 1.00 36.47 349 SER A C 1
ATOM 2502 O O . SER A 1 349 ? -19.992 -29.358 21.622 1.00 36.47 349 SER A O 1
ATOM 2504 N N . MET A 1 350 ? -18.567 -30.802 22.554 1.00 37.44 350 MET A N 1
ATOM 2505 C CA . MET A 1 350 ? -17.507 -30.746 21.543 1.00 37.44 350 MET A CA 1
ATOM 2506 C C . MET A 1 350 ? -17.359 -32.173 20.998 1.00 37.44 350 MET A C 1
ATOM 2508 O O . MET A 1 350 ? -17.464 -33.107 21.790 1.00 37.44 350 MET A O 1
ATOM 2512 N N . TRP A 1 351 ? -17.046 -32.290 19.701 1.00 43.09 351 TRP A N 1
ATOM 2513 C CA . TRP A 1 351 ? -16.685 -33.497 18.929 1.00 43.09 351 TRP A CA 1
ATOM 2514 C C . TRP A 1 351 ? -17.827 -34.242 18.215 1.00 43.09 351 TRP A C 1
ATOM 2516 O O . TRP A 1 351 ? -18.389 -35.167 18.784 1.00 43.09 351 TRP A O 1
ATOM 2526 N N . HIS A 1 352 ? -18.078 -33.917 16.934 1.00 40.25 352 HIS A N 1
ATOM 2527 C CA . HIS A 1 352 ? -18.167 -34.888 15.819 1.00 40.25 352 HIS A CA 1
ATOM 2528 C C . HIS A 1 352 ? -18.306 -34.213 14.434 1.00 40.25 352 HIS A C 1
ATOM 2530 O O . HIS A 1 352 ? -19.009 -33.216 14.302 1.00 40.25 352 HIS A O 1
ATOM 2536 N N . GLY A 1 353 ? -17.628 -34.814 13.442 1.00 38.44 353 GLY A N 1
ATOM 2537 C CA . GLY A 1 353 ? -17.638 -34.545 11.990 1.00 38.44 353 GLY A CA 1
ATOM 2538 C C . GLY A 1 353 ? -16.582 -33.533 11.516 1.00 38.44 353 GLY A C 1
ATOM 2539 O O . GLY A 1 353 ? -16.659 -32.377 11.910 1.00 38.44 353 GLY A O 1
ATOM 2540 N N . VAL A 1 354 ? -15.548 -33.797 10.704 1.00 48.22 354 VAL A N 1
ATOM 2541 C CA . VAL A 1 354 ? -15.124 -34.917 9.830 1.00 48.22 354 VAL A CA 1
ATOM 2542 C C . VAL A 1 354 ? -16.236 -35.550 9.004 1.00 48.22 354 VAL A C 1
ATOM 2544 O O . VAL A 1 354 ? -16.778 -36.569 9.412 1.00 48.22 354 VAL A O 1
ATOM 2547 N N . GLU A 1 355 ? -16.498 -34.953 7.842 1.00 48.25 355 GLU A N 1
ATOM 2548 C CA . GLU A 1 355 ? -16.445 -35.625 6.532 1.00 48.25 355 GLU A CA 1
ATOM 2549 C C . GLU A 1 355 ? -15.779 -34.681 5.520 1.00 48.25 355 GLU A C 1
ATOM 2551 O O . GLU A 1 355 ? -15.987 -33.449 5.644 1.00 48.25 355 GLU A O 1
#

pLDDT: mean 75.97, std 16.23, range [36.47, 97.62]

Foldseek 3Di:
DDDPDPPDVVVVVVVVVVVVVVVCVVVVVVVVVLCCLLVVLLVVLVVVLVVLLVCLVVVHDDPPPDPLVLLLNLLSQLLSLLSVLLVLLLVLLLLNLDADALVRLVVLLPDPDQQLVVQLVVLVVSLVVLLCVQLVVQLVSLLSLLSSLVHDSVLLSNLLSLLRSLSSLVSNLSSLVSQLCLQCVCVSNVVSSVVSVVSSVLSVVCVVPVVSSVVSLPVDSSSLSSQLNSCVSVVVSVSNNVSSVRSNVNSVVSSVVSSVCSRSRDSVSSNLSNVLNVQCVVCVVVVPVVSNVVSSVVSSCVSNDPPPCPPCVVVVVVVVVVVVVVVCPPPPPPPPPPPPPPPPPPDDDDDDDDD

Solvent-accessible surface area (backbone atoms only — not comparable to full-atom values): 18517 Å² total; per-residue (Å²): 141,80,84,78,74,86,63,67,67,54,55,55,53,51,53,50,52,52,52,53,50,62,70,42,46,66,57,51,49,51,48,51,51,47,46,48,66,54,47,44,55,38,50,48,52,50,49,50,51,50,49,53,45,49,38,38,76,69,70,45,88,74,88,75,81,47,74,66,51,55,45,39,52,49,22,48,50,17,36,37,48,41,40,50,47,35,52,48,30,54,50,19,40,63,55,36,52,58,85,51,54,60,66,58,39,54,50,60,68,72,48,92,64,68,52,30,76,69,38,33,60,54,50,49,51,30,33,51,50,25,21,49,53,26,10,50,54,32,19,53,53,26,37,52,48,5,64,62,61,74,33,63,36,67,64,15,18,53,40,14,18,44,10,21,17,9,48,19,16,34,38,32,24,50,5,44,48,30,60,65,36,38,91,51,26,42,55,52,65,58,42,36,59,52,51,40,50,51,43,51,53,51,39,57,48,12,70,77,39,54,83,51,17,57,57,55,35,64,71,44,59,45,10,27,29,41,50,9,37,52,26,19,36,69,62,37,53,69,61,7,47,65,24,13,47,58,18,29,51,51,8,51,52,37,38,53,50,43,55,72,49,34,52,67,55,52,62,71,55,53,46,53,32,18,54,49,51,52,51,40,52,50,18,60,75,71,66,35,65,65,55,34,51,50,50,50,50,51,50,53,46,65,41,54,49,74,80,77,72,70,68,66,61,69,63,53,49,49,52,50,48,56,51,49,56,68,71,47,77,85,62,69,88,80,60,77,81,71,78,79,73,78,84,81,79,86,81,92,86,81,90,85,78,91,131

Radius of gyration: 27.51 Å; Cα contacts (8 Å, |Δi|>4): 385; chains: 1; bounding box: 73×64×86 Å